Protein AF-I3VJA5-F1 (afdb_monomer_lite)

Organism: Avibacterium paragallinarum (NCBI:txid728)

Radius of gyration: 41.81 Å; chains: 1; bounding box: 95×37×114 Å

pLDDT: mean 90.93, std 9.18, range [51.78, 97.81]

Structure (mmCIF, N/CA/C/O backbone):
data_AF-I3VJA5-F1
#
_entry.id   AF-I3VJA5-F1
#
loop_
_atom_site.group_PDB
_atom_site.id
_atom_site.type_symbol
_atom_site.label_atom_id
_atom_site.label_alt_id
_atom_site.label_comp_id
_atom_site.label_asym_id
_atom_site.label_entity_id
_atom_site.label_seq_id
_atom_site.pdbx_PDB_ins_code
_atom_site.Cartn_x
_atom_site.Cartn_y
_atom_site.Cartn_z
_atom_site.occupancy
_atom_site.B_iso_or_equiv
_atom_site.auth_seq_id
_atom_site.auth_comp_id
_atom_site.auth_asym_id
_atom_site.auth_atom_id
_atom_site.pdbx_PDB_model_num
ATOM 1 N N . GLN A 1 1 ? -64.207 25.362 50.175 1.00 51.78 1 GLN A N 1
ATOM 2 C CA . GLN A 1 1 ? -65.245 24.646 50.951 1.00 51.78 1 GLN A CA 1
ATOM 3 C C . GLN A 1 1 ? -64.651 23.569 51.869 1.00 51.78 1 GLN A C 1
ATOM 5 O O . GLN A 1 1 ? -65.092 23.511 53.003 1.00 51.78 1 GLN A O 1
ATOM 10 N N . LEU A 1 2 ? -63.615 22.811 51.472 1.00 60.19 2 LEU A N 1
ATOM 11 C CA . LEU A 1 2 ? -62.909 21.857 52.362 1.00 60.19 2 LEU A CA 1
ATOM 12 C C . LEU A 1 2 ? -62.229 22.513 53.584 1.00 60.19 2 LEU A C 1
ATOM 14 O O . LEU A 1 2 ? -62.420 22.073 54.709 1.00 60.19 2 LEU A O 1
ATOM 18 N N . THR A 1 3 ? -61.555 23.648 53.387 1.00 59.31 3 THR A N 1
ATOM 19 C CA . THR A 1 3 ? -60.855 24.402 54.447 1.00 59.31 3 THR A CA 1
ATOM 20 C C . THR A 1 3 ? -61.748 24.874 55.598 1.00 59.31 3 THR A C 1
ATOM 22 O O . THR A 1 3 ? -61.278 24.998 56.725 1.00 59.31 3 THR A O 1
ATOM 25 N N . LEU A 1 4 ? -63.030 25.137 55.323 1.00 55.75 4 LEU A N 1
ATOM 26 C CA . LEU A 1 4 ? -64.000 25.617 56.315 1.00 55.75 4 LEU A CA 1
ATOM 27 C C . LEU A 1 4 ? -64.520 24.470 57.201 1.00 55.75 4 LEU A C 1
ATOM 29 O O . LEU A 1 4 ? -64.828 24.690 58.368 1.00 55.75 4 LEU A O 1
ATOM 33 N N . LEU A 1 5 ? -64.570 23.247 56.657 1.00 57.94 5 LEU A N 1
ATOM 34 C CA . LEU A 1 5 ? -64.924 22.022 57.382 1.00 57.94 5 LEU A CA 1
ATOM 35 C C . LEU A 1 5 ? -63.757 21.552 58.270 1.00 57.94 5 LEU A C 1
ATOM 37 O O . LEU A 1 5 ? -63.955 21.193 59.428 1.00 57.94 5 LEU A O 1
ATOM 41 N N . ASP A 1 6 ? -62.531 21.637 57.749 1.00 57.97 6 ASP A N 1
ATOM 42 C CA . ASP A 1 6 ? -61.312 21.239 58.459 1.00 57.97 6 ASP A CA 1
ATOM 43 C C . ASP A 1 6 ? -61.008 22.123 59.681 1.00 57.97 6 ASP A C 1
ATOM 45 O O . ASP A 1 6 ? -60.573 21.624 60.723 1.00 57.97 6 ASP A O 1
ATOM 49 N N . GLN A 1 7 ? -61.294 23.428 59.585 1.00 57.34 7 GLN A N 1
ATOM 50 C CA . GLN A 1 7 ? -61.201 24.355 60.718 1.00 57.34 7 GLN A CA 1
ATOM 51 C C . GLN A 1 7 ? -62.278 24.103 61.781 1.00 57.34 7 GLN A C 1
ATOM 53 O O . GLN A 1 7 ? -61.990 24.252 62.967 1.00 57.34 7 GLN A O 1
ATOM 58 N N . TYR A 1 8 ? -63.488 23.692 61.387 1.00 58.28 8 TYR A N 1
ATOM 59 C CA . TYR A 1 8 ? -64.585 23.416 62.323 1.00 58.28 8 TYR A CA 1
ATOM 60 C C . TYR A 1 8 ? -64.349 22.138 63.148 1.00 58.28 8 TYR A C 1
ATOM 62 O O . TYR A 1 8 ? -64.754 22.065 64.304 1.00 58.28 8 TYR A O 1
ATOM 70 N N . CYS A 1 9 ? -63.644 21.149 62.588 1.00 61.94 9 CYS A N 1
ATOM 71 C CA . CYS A 1 9 ? -63.306 19.898 63.276 1.00 61.94 9 CYS A CA 1
ATOM 72 C C . CYS A 1 9 ? -61.963 19.921 64.036 1.00 61.94 9 CYS A C 1
ATOM 74 O O . CYS A 1 9 ? -61.564 18.886 64.557 1.00 61.94 9 CYS A O 1
ATOM 76 N N . ALA A 1 10 ? -61.255 21.059 64.098 1.00 61.28 10 ALA A N 1
ATOM 77 C CA . ALA A 1 10 ? -59.947 21.197 64.760 1.00 61.28 10 ALA A CA 1
ATOM 78 C C . ALA A 1 10 ? -58.877 20.165 64.313 1.00 61.28 10 ALA A C 1
ATOM 80 O O . ALA A 1 10 ? -57.946 19.854 65.052 1.00 61.28 10 ALA A O 1
ATOM 81 N N . ASN A 1 11 ? -58.954 19.670 63.073 1.00 65.94 11 ASN A N 1
ATOM 82 C CA . ASN A 1 11 ? -58.113 18.578 62.554 1.00 65.94 11 ASN A CA 1
ATOM 83 C C . ASN A 1 11 ? -56.765 19.048 61.962 1.00 65.94 11 ASN A C 1
ATOM 85 O O . ASN A 1 11 ? -56.165 18.362 61.130 1.00 65.94 11 ASN A O 1
ATOM 89 N N . ASN A 1 12 ? -56.265 20.215 62.378 1.00 70.81 12 ASN A N 1
ATOM 90 C CA . ASN A 1 12 ? -55.053 20.828 61.818 1.00 70.81 12 ASN A CA 1
ATOM 91 C C . ASN A 1 12 ? -53.809 19.928 61.946 1.00 70.81 12 ASN A C 1
ATOM 93 O O . ASN A 1 12 ? -52.988 19.886 61.031 1.00 70.81 12 ASN A O 1
ATOM 97 N N . GLU A 1 13 ? -53.681 19.165 63.037 1.00 76.12 13 GLU A N 1
ATOM 98 C CA . GLU A 1 13 ? -52.576 18.210 63.220 1.00 76.12 13 GLU A CA 1
ATOM 99 C C . GLU A 1 13 ? -52.654 17.017 62.255 1.00 76.12 13 GLU A C 1
ATOM 101 O O . GLU A 1 13 ? -51.639 16.593 61.700 1.00 76.12 13 GLU A O 1
ATOM 106 N N . LEU A 1 14 ? -53.859 16.494 62.010 1.00 79.19 14 LEU A N 1
ATOM 107 C CA . LEU A 1 14 ? -54.099 15.407 61.057 1.00 79.19 14 LEU A CA 1
ATOM 108 C C . LEU A 1 14 ? -53.774 15.851 59.626 1.00 79.19 14 LEU A C 1
ATOM 110 O O . LEU A 1 14 ? -53.060 15.145 58.914 1.00 79.19 14 LEU A O 1
ATOM 114 N N . LEU A 1 15 ? -54.210 17.049 59.229 1.00 80.62 15 LEU A N 1
ATOM 115 C CA . LEU A 1 15 ? -53.865 17.639 57.932 1.00 80.62 15 LEU A CA 1
ATOM 116 C C . LEU A 1 15 ? -52.358 17.872 57.775 1.00 80.62 15 LEU A C 1
ATOM 118 O O . LEU A 1 15 ? -51.795 17.546 56.728 1.00 80.62 15 LEU A O 1
ATOM 122 N N . ALA A 1 16 ? -51.689 18.388 58.811 1.00 82.12 16 ALA A N 1
ATOM 123 C CA . ALA A 1 16 ? -50.240 18.579 58.800 1.00 82.12 16 ALA A CA 1
ATOM 124 C C . ALA A 1 16 ? -49.490 17.241 58.662 1.00 82.12 16 ALA A C 1
ATOM 126 O O . ALA A 1 16 ? -48.525 17.146 57.898 1.00 82.12 16 ALA A O 1
ATOM 127 N N . ASN A 1 17 ? -49.965 16.186 59.333 1.00 86.00 17 ASN A N 1
ATOM 128 C CA . ASN A 1 17 ? -49.419 14.836 59.203 1.00 86.00 17 ASN A CA 1
ATOM 129 C C . ASN A 1 17 ? -49.620 14.265 57.796 1.00 86.00 17 ASN A C 1
ATOM 131 O O . ASN A 1 17 ? -48.658 13.779 57.203 1.00 86.00 17 ASN A O 1
ATOM 135 N N . VAL A 1 18 ? -50.822 14.373 57.222 1.00 88.19 18 VAL A N 1
ATOM 136 C CA . VAL A 1 18 ? -51.091 13.929 55.843 1.00 88.19 18 VAL A CA 1
ATOM 137 C C . VAL A 1 18 ? -50.212 14.689 54.851 1.00 88.19 18 VAL A C 1
ATOM 139 O O . VAL A 1 18 ? -49.601 14.077 53.977 1.00 88.19 18 VAL A O 1
ATOM 142 N N . GLN A 1 19 ? -50.064 16.007 55.009 1.00 87.81 19 GLN A N 1
ATOM 143 C CA . GLN A 1 19 ? -49.204 16.812 54.142 1.00 87.81 19 GLN A CA 1
ATOM 144 C C . GLN A 1 19 ? -47.725 16.410 54.262 1.00 87.81 19 GLN A C 1
ATOM 146 O O . GLN A 1 19 ? -47.026 16.335 53.248 1.00 87.81 19 GLN A O 1
ATOM 151 N N . LYS A 1 20 ? -47.242 16.123 55.477 1.00 91.38 20 LYS A N 1
ATOM 152 C CA . LYS A 1 20 ? -45.878 15.633 55.722 1.00 91.38 20 LYS A CA 1
ATOM 153 C C . LYS A 1 20 ? -45.651 14.270 55.066 1.00 91.38 20 LYS A C 1
ATOM 155 O O . LYS A 1 20 ? -44.672 14.118 54.337 1.00 91.38 20 LYS A O 1
ATOM 160 N N . GLN A 1 21 ? -46.566 13.323 55.270 1.00 91.06 21 GLN A N 1
ATOM 161 C CA . GLN A 1 21 ? -46.494 11.982 54.684 1.00 91.06 21 GLN A CA 1
ATOM 162 C C . GLN A 1 21 ? -46.570 12.031 53.155 1.00 91.06 21 GLN A C 1
ATOM 164 O O . GLN A 1 21 ? -45.778 11.384 52.477 1.00 91.06 21 GLN A O 1
ATOM 169 N N . TYR A 1 22 ? -47.441 12.872 52.592 1.00 92.31 22 TYR A N 1
ATOM 170 C CA . TYR A 1 22 ? -47.534 13.070 51.147 1.00 92.31 22 TYR A CA 1
ATOM 171 C C . TYR A 1 22 ? -46.246 13.654 50.554 1.00 92.31 22 TYR A C 1
ATOM 173 O O . TYR A 1 22 ? -45.773 13.182 49.521 1.00 92.31 22 TYR A O 1
ATOM 181 N N . ARG A 1 23 ? -45.634 14.653 51.209 1.00 93.31 23 ARG A N 1
ATOM 182 C CA . ARG A 1 23 ? -44.333 15.196 50.781 1.00 93.31 23 ARG A CA 1
ATOM 183 C C . ARG A 1 23 ? -43.239 14.131 50.841 1.00 93.31 23 ARG A C 1
ATOM 185 O O . ARG A 1 23 ? -42.484 14.009 49.885 1.00 93.31 23 ARG A O 1
ATOM 192 N N . GLN A 1 24 ? -43.179 13.347 51.920 1.00 93.56 24 GLN A N 1
ATOM 193 C CA . GLN A 1 24 ? -42.222 12.243 52.052 1.00 93.56 24 GLN A CA 1
ATOM 194 C C . GLN A 1 24 ? -42.413 11.195 50.954 1.00 93.56 24 GLN A C 1
ATOM 196 O O . GLN A 1 24 ? -41.446 10.837 50.284 1.00 93.56 24 GLN A O 1
ATOM 201 N N . TRP A 1 25 ? -43.652 10.763 50.715 1.00 95.19 25 TRP A N 1
ATOM 202 C CA . TRP A 1 25 ? -43.990 9.832 49.644 1.00 95.19 25 TRP A CA 1
ATOM 203 C C . TRP A 1 25 ? -43.584 10.372 48.272 1.00 95.19 25 TRP A C 1
ATOM 205 O O . TRP A 1 25 ? -42.931 9.666 47.511 1.00 95.19 25 TRP A O 1
ATOM 215 N N . LYS A 1 26 ? -43.898 11.637 47.970 1.00 94.25 26 LYS A N 1
ATOM 216 C CA . LYS A 1 26 ? -43.553 12.259 46.686 1.00 94.25 26 LYS A CA 1
ATOM 217 C C . LYS A 1 26 ? -42.036 12.346 46.483 1.00 94.25 26 LYS A C 1
ATOM 219 O O . LYS A 1 26 ? -41.558 12.061 45.387 1.00 94.25 26 LYS A O 1
ATOM 224 N N . THR A 1 27 ? -41.278 12.681 47.529 1.00 95.25 27 THR A N 1
ATOM 225 C CA . THR A 1 27 ? -39.807 12.679 47.492 1.00 95.25 27 THR A CA 1
ATOM 226 C C . THR A 1 27 ? -39.258 11.272 47.251 1.00 95.25 27 THR A C 1
ATOM 228 O O . THR A 1 27 ? -38.424 11.089 46.368 1.00 95.25 27 THR A O 1
ATOM 231 N N . LEU A 1 28 ? -39.751 10.266 47.980 1.00 94.88 28 LEU A N 1
ATOM 232 C CA . LEU A 1 28 ? -39.363 8.863 47.792 1.00 94.88 28 LEU A CA 1
ATOM 233 C C . LEU A 1 28 ? -39.709 8.367 46.382 1.00 94.88 28 LEU A C 1
ATOM 235 O O . LEU A 1 28 ? -38.899 7.705 45.741 1.00 94.88 28 LEU A O 1
ATOM 239 N N . GLN A 1 29 ? -40.878 8.734 45.858 1.00 96.06 29 GLN A N 1
ATOM 240 C CA . GLN A 1 29 ? -41.299 8.381 44.504 1.00 96.06 29 GLN A CA 1
ATOM 241 C C . GLN A 1 29 ? -40.368 8.989 43.445 1.00 96.06 29 GLN A C 1
ATOM 243 O O . GLN A 1 29 ? -39.978 8.299 42.503 1.00 96.06 29 GLN A O 1
ATOM 248 N N . GLN A 1 30 ? -39.969 10.255 43.604 1.00 95.88 30 GLN A N 1
ATOM 249 C CA . GLN A 1 30 ? -38.976 10.885 42.730 1.00 95.88 30 GLN A CA 1
ATOM 250 C C . GLN A 1 30 ? -37.619 10.180 42.820 1.00 95.88 30 GLN A C 1
ATOM 252 O O . GLN A 1 30 ? -37.033 9.875 41.786 1.00 95.88 30 GLN A O 1
ATOM 257 N N . GLN A 1 31 ? -37.151 9.858 44.029 1.00 95.62 31 GLN A N 1
ATOM 258 C CA . GLN A 1 31 ? -35.900 9.120 44.231 1.00 95.62 31 GLN A CA 1
ATOM 259 C C . GLN A 1 31 ? -35.925 7.751 43.542 1.00 95.62 31 GLN A C 1
ATOM 261 O O . GLN A 1 31 ? -34.964 7.400 42.862 1.00 95.62 31 GLN A O 1
ATOM 266 N N . VAL A 1 32 ? -37.031 7.007 43.654 1.00 96.25 32 VAL A N 1
ATOM 267 C CA . VAL A 1 32 ? -37.213 5.715 42.976 1.00 96.25 32 VAL A CA 1
ATOM 268 C C . VAL A 1 32 ? -37.170 5.87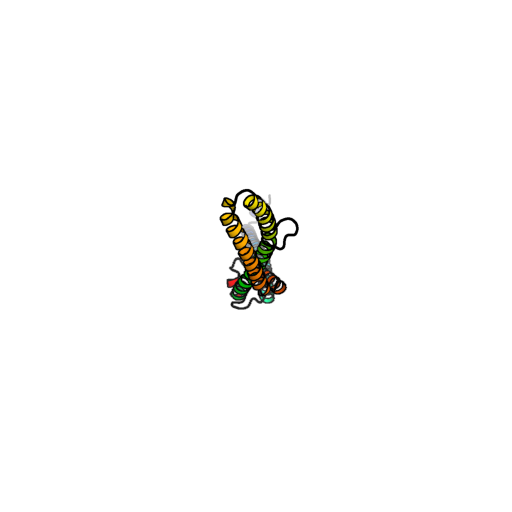4 41.458 1.00 96.25 32 VAL A C 1
ATOM 270 O O . VAL A 1 32 ? -36.510 5.083 40.787 1.00 96.25 32 VAL A O 1
ATOM 273 N N . ASN A 1 33 ? -37.835 6.888 40.901 1.00 95.50 33 ASN A N 1
ATOM 274 C CA . ASN A 1 33 ? -37.826 7.125 39.457 1.00 95.50 33 ASN A CA 1
ATOM 275 C C . ASN A 1 33 ? -36.421 7.479 38.947 1.00 95.50 33 ASN A C 1
ATOM 277 O O . ASN A 1 33 ? -35.965 6.884 37.972 1.00 95.50 33 ASN A O 1
ATOM 281 N N . THR A 1 34 ? -35.705 8.367 39.642 1.00 95.88 34 THR A N 1
ATOM 282 C CA . THR A 1 34 ? -34.313 8.712 39.314 1.00 95.88 34 THR A CA 1
ATOM 283 C C . THR A 1 34 ? -33.393 7.498 39.429 1.00 95.88 34 THR A C 1
ATOM 285 O O . THR A 1 34 ? -32.530 7.289 38.580 1.00 95.88 34 THR A O 1
ATOM 288 N N . PHE A 1 35 ? -33.572 6.667 40.460 1.00 95.62 35 PHE A N 1
ATOM 289 C CA . PHE A 1 35 ? -32.783 5.449 40.633 1.00 95.62 35 PHE A CA 1
ATOM 290 C C . PHE A 1 35 ? -33.032 4.450 39.498 1.00 95.62 35 PHE A C 1
ATOM 292 O O . PHE A 1 35 ? -32.080 3.927 38.930 1.00 95.62 35 PHE A O 1
ATOM 299 N N . LYS A 1 36 ? -34.294 4.249 39.097 1.00 95.88 36 LYS A N 1
ATOM 300 C CA . LYS A 1 36 ? -34.647 3.400 37.949 1.00 95.88 36 LYS A CA 1
ATOM 301 C C . LYS A 1 36 ? -34.018 3.891 36.644 1.00 95.88 36 LYS A C 1
ATOM 303 O O . LYS A 1 36 ? -33.490 3.073 35.898 1.00 95.88 36 LYS A O 1
ATOM 308 N N . GLN A 1 37 ? -34.037 5.202 36.388 1.00 96.00 37 GLN A N 1
ATOM 309 C CA . GLN A 1 37 ? -33.372 5.787 35.217 1.00 96.00 37 GLN A CA 1
ATOM 310 C C . GLN A 1 37 ? -31.863 5.524 35.240 1.00 96.00 37 GLN A C 1
ATOM 312 O O . GLN A 1 37 ? -31.321 5.016 34.264 1.00 96.00 37 GLN A O 1
ATOM 317 N N . ARG A 1 38 ? -31.200 5.751 36.381 1.00 95.94 38 ARG A N 1
ATOM 318 C CA . ARG A 1 38 ? -29.766 5.462 36.541 1.00 95.94 38 ARG A CA 1
ATOM 319 C C . ARG A 1 38 ? -29.428 3.984 36.358 1.00 95.94 38 ARG A C 1
ATOM 321 O O . ARG A 1 38 ? -28.399 3.673 35.771 1.00 95.94 38 ARG A O 1
ATOM 328 N N . CYS A 1 39 ? -30.270 3.070 36.844 1.00 95.94 39 CYS A N 1
ATOM 329 C CA . CYS A 1 39 ? -30.086 1.638 36.607 1.00 95.94 39 CYS A CA 1
ATOM 330 C C . CYS A 1 39 ? -30.145 1.306 35.114 1.00 95.94 39 CYS A C 1
ATOM 332 O O . CYS A 1 39 ? -29.281 0.582 34.634 1.00 95.94 39 CYS A O 1
ATOM 334 N N . ALA A 1 40 ? -31.115 1.860 34.381 1.00 95.75 40 ALA A N 1
ATOM 335 C CA . ALA A 1 40 ? -31.223 1.651 32.940 1.00 95.75 40 ALA A CA 1
ATOM 336 C C . ALA A 1 40 ? -30.016 2.230 32.177 1.00 95.75 40 ALA A C 1
ATOM 338 O O . ALA A 1 40 ? -29.465 1.562 31.309 1.00 95.75 40 ALA A O 1
ATOM 339 N N . GLU A 1 41 ? -29.561 3.435 32.537 1.00 96.19 41 GLU A N 1
ATOM 340 C CA . GLU A 1 41 ? -28.360 4.050 31.952 1.00 96.19 41 GLU A CA 1
ATOM 341 C C . GLU A 1 41 ? -27.093 3.232 32.228 1.00 96.19 41 GLU A C 1
ATOM 343 O O . GLU A 1 41 ? -26.269 3.047 31.335 1.00 96.19 41 GLU A O 1
ATOM 348 N N . ASN A 1 42 ? -26.925 2.734 33.455 1.00 96.00 42 ASN A N 1
ATOM 349 C CA . ASN A 1 42 ? -25.776 1.908 33.818 1.00 96.00 42 ASN A CA 1
ATOM 350 C C . ASN A 1 42 ? -25.797 0.553 33.109 1.00 96.00 42 ASN A C 1
ATOM 352 O O . ASN A 1 42 ? -24.743 0.092 32.681 1.00 96.00 42 ASN A O 1
ATOM 356 N N . GLU A 1 43 ? -26.968 -0.067 32.957 1.00 95.94 43 GLU A N 1
ATOM 357 C CA . GLU A 1 43 ? -27.095 -1.327 32.222 1.00 95.94 43 GLU A CA 1
ATOM 358 C C . GLU A 1 43 ? -26.753 -1.133 30.738 1.00 95.94 43 GLU A C 1
ATOM 360 O O . GLU A 1 43 ? -25.965 -1.897 30.188 1.00 95.94 43 GLU A O 1
ATOM 365 N N . ALA A 1 44 ? -27.242 -0.057 30.114 1.00 95.06 44 ALA A N 1
ATOM 366 C CA . ALA A 1 44 ? -26.895 0.278 28.733 1.00 95.06 44 ALA A CA 1
ATOM 367 C C . ALA A 1 44 ? -25.387 0.538 28.560 1.00 95.06 44 ALA A C 1
ATOM 369 O O . ALA A 1 44 ? -24.775 0.051 27.611 1.00 95.06 44 ALA A O 1
ATOM 370 N N . LYS A 1 45 ? -24.760 1.258 29.503 1.00 95.00 45 LYS A N 1
ATOM 371 C CA . LYS A 1 45 ? -23.302 1.473 29.509 1.00 95.00 45 LYS A CA 1
ATOM 372 C C . LYS A 1 45 ? -22.530 0.168 29.658 1.00 95.00 45 LYS A C 1
ATOM 374 O O . LYS A 1 45 ? -21.541 -0.028 28.963 1.00 95.00 45 LYS A O 1
ATOM 379 N N . LYS A 1 46 ? -22.975 -0.719 30.550 1.00 95.12 46 LYS A N 1
ATOM 380 C CA . LYS A 1 46 ? -22.352 -2.028 30.753 1.00 95.12 46 LYS A CA 1
ATOM 381 C C . LYS A 1 46 ? -22.402 -2.862 29.474 1.00 95.12 46 LYS A C 1
ATOM 383 O O . LYS A 1 46 ? -21.378 -3.408 29.092 1.00 95.12 46 LYS A O 1
ATOM 388 N N . GLN A 1 47 ? -23.554 -2.917 28.806 1.00 95.62 47 GLN A N 1
ATOM 389 C CA . GLN A 1 47 ? -23.712 -3.647 27.544 1.00 95.62 47 GLN A CA 1
ATOM 390 C C . GLN A 1 47 ? -22.812 -3.084 26.440 1.00 95.62 47 GLN A C 1
ATOM 392 O O . GLN A 1 47 ? -22.165 -3.849 25.732 1.00 95.62 47 GLN A O 1
ATOM 397 N N . LEU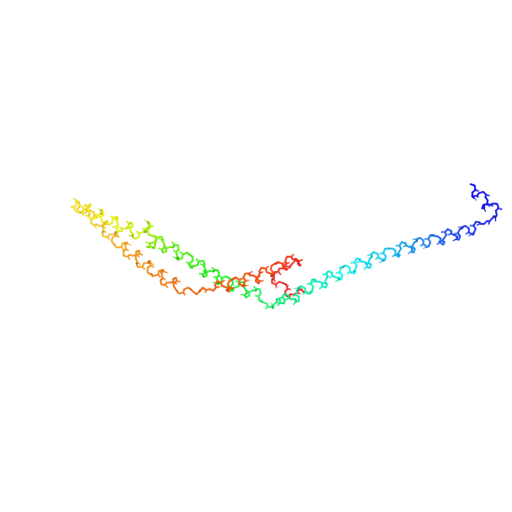 A 1 48 ? -22.721 -1.754 26.328 1.00 93.62 48 LEU A N 1
ATOM 398 C CA . LEU A 1 48 ? -21.828 -1.108 25.367 1.00 93.62 48 LEU A CA 1
ATOM 399 C C . LEU A 1 48 ? -20.357 -1.460 25.625 1.00 93.62 48 LEU A C 1
ATOM 401 O O . LEU A 1 48 ? -19.649 -1.816 24.690 1.00 93.62 48 LEU A O 1
ATOM 405 N N . LEU A 1 49 ? -19.913 -1.382 26.883 1.00 92.50 49 LEU A N 1
ATOM 406 C CA . LEU A 1 49 ? -18.540 -1.721 27.264 1.00 92.50 49 LEU A CA 1
ATOM 407 C C . LEU A 1 49 ? -18.236 -3.203 27.032 1.00 92.50 49 LEU A C 1
ATOM 409 O O . LEU A 1 49 ? -17.156 -3.527 26.562 1.00 92.50 49 LEU A O 1
ATOM 413 N N . GLN A 1 50 ? -19.183 -4.096 27.325 1.00 93.62 50 GLN A N 1
ATOM 414 C CA . GLN A 1 50 ? -19.026 -5.526 27.049 1.00 93.62 50 GLN A CA 1
ATOM 415 C C . GLN A 1 50 ? -18.844 -5.787 25.556 1.00 93.62 50 GLN A C 1
ATOM 417 O O . GLN A 1 50 ? -17.894 -6.460 25.182 1.00 93.62 50 GLN A O 1
ATOM 422 N N . TYR A 1 51 ? -19.688 -5.190 24.712 1.00 93.31 51 TYR A N 1
ATOM 423 C CA . TYR A 1 51 ? -19.546 -5.297 23.261 1.00 93.31 51 TYR A CA 1
ATOM 424 C C . TYR A 1 51 ? -18.190 -4.765 22.773 1.00 93.31 51 TYR A C 1
ATOM 426 O O . TYR A 1 51 ? -17.543 -5.385 21.940 1.00 93.31 51 TYR A O 1
ATOM 434 N N . GLN A 1 52 ? -17.745 -3.626 23.308 1.00 89.62 52 GLN A N 1
ATOM 435 C CA . GLN A 1 52 ? -16.455 -3.021 22.971 1.00 89.62 52 GLN A CA 1
ATOM 436 C C . GLN A 1 52 ? -15.264 -3.907 23.356 1.00 89.62 52 GLN A C 1
ATOM 438 O O . GLN A 1 52 ? -14.340 -4.052 22.563 1.00 89.62 52 GLN A O 1
ATOM 443 N N . VAL A 1 53 ? -15.292 -4.511 24.547 1.00 90.69 53 VAL A N 1
ATOM 444 C CA . VAL A 1 53 ? -14.262 -5.462 24.990 1.00 90.69 53 VAL A CA 1
ATOM 445 C C . VAL A 1 53 ? -14.281 -6.714 24.117 1.00 90.69 53 VAL A C 1
ATOM 447 O O . VAL A 1 53 ? -13.238 -7.116 23.624 1.00 90.69 53 VAL A O 1
ATOM 450 N N . GLU A 1 54 ? -15.458 -7.280 23.841 1.00 93.62 54 GLU A N 1
ATOM 451 C CA . GLU A 1 54 ? -15.587 -8.448 22.961 1.00 93.62 54 GLU A CA 1
ATOM 452 C C . GLU A 1 54 ? -15.068 -8.170 21.540 1.00 93.62 54 GLU A C 1
ATOM 454 O O . GLU A 1 54 ? -14.462 -9.047 20.929 1.00 93.62 54 GLU A O 1
ATOM 459 N N . GLU A 1 55 ? -15.286 -6.963 21.008 1.00 92.81 55 GLU A N 1
ATOM 460 C CA . GLU A 1 55 ? -14.779 -6.554 19.693 1.00 92.81 55 GLU A CA 1
ATOM 461 C C . GLU A 1 55 ? -13.240 -6.491 19.674 1.00 92.81 55 GLU A C 1
ATOM 463 O O . GLU A 1 55 ? -12.613 -6.988 18.735 1.00 92.81 55 GLU A O 1
ATOM 468 N N . LEU A 1 56 ? -12.627 -5.928 20.721 1.00 91.25 56 LEU A N 1
ATOM 469 C CA . LEU A 1 56 ? -11.169 -5.859 20.871 1.00 91.25 56 LEU A CA 1
ATOM 470 C C . LEU A 1 56 ? -10.552 -7.248 21.093 1.00 91.25 56 LEU A C 1
ATOM 472 O O . LEU A 1 56 ? -9.579 -7.597 20.421 1.00 91.25 56 LEU A O 1
ATOM 476 N N . ASP A 1 57 ? -11.161 -8.067 21.953 1.00 90.56 57 ASP A N 1
ATOM 477 C CA . ASP A 1 57 ? -10.736 -9.442 22.237 1.00 90.56 57 ASP A CA 1
ATOM 478 C C . ASP A 1 57 ? -10.781 -10.321 20.979 1.00 90.56 57 ASP A C 1
ATOM 480 O O . ASP A 1 57 ? -9.913 -11.168 20.777 1.00 90.56 57 ASP A O 1
ATOM 484 N N . GLN A 1 58 ? -11.780 -10.127 20.111 1.00 92.38 58 GLN A N 1
ATOM 485 C CA . GLN A 1 58 ? -11.876 -10.837 18.831 1.00 92.38 58 GLN A CA 1
ATOM 486 C C . GLN A 1 58 ? -10.826 -10.372 17.822 1.00 92.38 58 GLN A C 1
ATOM 488 O O . GLN A 1 58 ? -10.315 -11.188 17.054 1.00 92.38 58 GLN A O 1
ATOM 493 N N . PHE A 1 59 ? -10.517 -9.073 17.792 1.00 93.50 59 PHE A N 1
ATOM 494 C CA . PHE A 1 59 ? -9.490 -8.541 16.899 1.00 93.50 59 PHE A CA 1
ATOM 495 C C . PHE A 1 59 ? -8.084 -9.006 17.301 1.00 93.50 59 PHE A C 1
ATOM 497 O O . PHE A 1 59 ? -7.256 -9.265 16.417 1.00 93.50 59 PHE A O 1
ATOM 504 N N . ALA A 1 60 ? -7.857 -9.158 18.612 1.00 91.88 60 ALA A N 1
ATOM 505 C CA . ALA A 1 60 ? -6.678 -9.769 19.222 1.00 91.88 60 ALA A CA 1
ATOM 506 C C . ALA A 1 60 ? -5.353 -9.252 18.638 1.00 91.88 60 ALA A C 1
ATOM 508 O O . ALA A 1 60 ? -4.479 -10.043 18.270 1.00 91.88 60 ALA A O 1
ATOM 509 N N . LEU A 1 61 ? -5.226 -7.928 18.507 1.00 92.56 61 LEU A N 1
ATOM 510 C CA . LEU A 1 61 ? -3.994 -7.299 18.037 1.00 92.56 61 LEU A CA 1
ATOM 511 C C . LEU A 1 61 ? -2.858 -7.625 19.012 1.00 92.56 61 LEU A C 1
ATOM 513 O O . LEU A 1 61 ? -2.991 -7.400 20.215 1.00 92.56 61 LEU A O 1
ATOM 517 N N . GLN A 1 62 ? -1.764 -8.177 18.500 1.00 92.69 62 GLN A N 1
ATOM 518 C CA . GLN A 1 62 ? -0.601 -8.509 19.313 1.00 92.69 62 GLN A CA 1
ATOM 519 C C . GLN A 1 62 ? 0.267 -7.274 19.557 1.00 92.69 62 GLN A C 1
ATOM 521 O O . GLN A 1 62 ? 0.242 -6.297 18.806 1.00 92.69 62 GLN A O 1
ATOM 526 N N . GLU A 1 63 ? 1.077 -7.336 20.612 1.00 89.69 63 GLU A N 1
ATOM 527 C CA . GLU A 1 63 ? 2.069 -6.306 20.902 1.00 89.69 63 GLU A CA 1
ATOM 528 C C . GLU A 1 63 ? 3.041 -6.158 19.722 1.00 89.69 63 GLU A C 1
ATOM 530 O O . GLU A 1 63 ? 3.539 -7.151 19.196 1.00 89.69 63 GLU A O 1
ATOM 535 N N . ASN A 1 64 ? 3.287 -4.916 19.300 1.00 90.50 64 ASN A N 1
ATOM 536 C CA . ASN A 1 64 ? 4.094 -4.543 18.129 1.00 90.50 64 ASN A CA 1
ATOM 537 C C . ASN A 1 64 ? 3.566 -5.003 16.755 1.00 90.50 64 ASN A C 1
ATOM 539 O O . ASN A 1 64 ? 4.116 -4.569 15.748 1.00 90.50 64 ASN A O 1
ATOM 543 N N . GLU A 1 65 ? 2.460 -5.757 16.673 1.00 93.06 65 GLU A N 1
ATOM 544 C CA . GLU A 1 65 ? 1.921 -6.251 15.391 1.00 93.06 65 GLU A CA 1
ATOM 545 C C . GLU A 1 65 ? 1.641 -5.109 14.411 1.00 93.06 65 GLU A C 1
ATOM 547 O O . GLU A 1 65 ? 1.949 -5.215 13.231 1.00 93.06 65 GLU 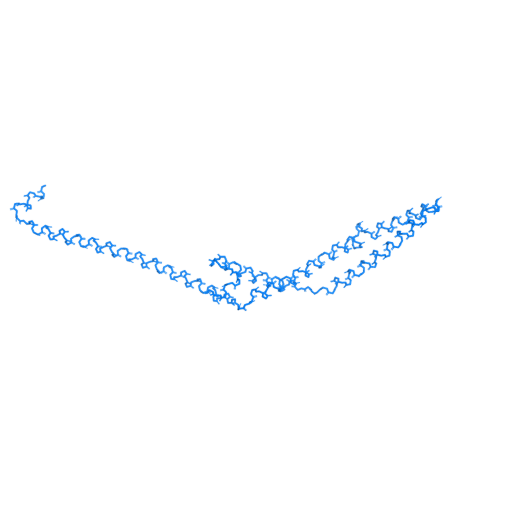A O 1
ATOM 552 N N . TYR A 1 66 ? 1.080 -3.994 14.887 1.00 93.12 66 TYR A N 1
ATOM 553 C CA . TYR A 1 66 ? 0.781 -2.858 14.014 1.00 93.12 66 TYR A CA 1
ATOM 554 C C . TYR A 1 66 ? 2.046 -2.223 13.416 1.00 93.12 66 TYR A C 1
ATOM 556 O O . TYR A 1 66 ? 2.041 -1.863 12.242 1.00 93.12 66 TYR A O 1
ATOM 564 N N . ALA A 1 67 ? 3.122 -2.114 14.200 1.00 92.00 67 ALA A N 1
ATOM 565 C CA . ALA A 1 67 ? 4.391 -1.570 13.723 1.00 92.00 67 ALA A CA 1
ATOM 566 C C . ALA A 1 67 ? 5.048 -2.512 12.701 1.00 92.00 67 ALA A C 1
ATOM 568 O O . ALA A 1 67 ? 5.500 -2.062 11.650 1.00 92.00 67 ALA A O 1
ATOM 569 N N . ASP A 1 68 ? 5.018 -3.821 12.967 1.00 93.56 68 ASP A N 1
ATOM 570 C CA . ASP A 1 68 ? 5.530 -4.836 12.043 1.00 93.56 68 ASP A CA 1
ATOM 571 C C . ASP A 1 68 ? 4.745 -4.837 10.717 1.00 93.56 68 ASP A C 1
ATOM 573 O O . ASP A 1 68 ? 5.330 -4.927 9.636 1.00 93.56 68 ASP A O 1
ATOM 577 N N . LEU A 1 69 ? 3.415 -4.691 10.787 1.00 94.69 69 LEU A N 1
ATOM 578 C CA . LEU A 1 69 ? 2.549 -4.572 9.612 1.00 94.69 69 LEU A CA 1
ATOM 579 C C . LEU A 1 69 ? 2.842 -3.302 8.809 1.00 94.69 69 LEU A C 1
ATOM 581 O O . LEU A 1 69 ? 2.809 -3.349 7.583 1.00 94.69 69 LEU A O 1
ATOM 585 N N . GLU A 1 70 ? 3.134 -2.182 9.468 1.00 93.19 70 GLU A N 1
ATOM 586 C CA . GLU A 1 70 ? 3.482 -0.929 8.794 1.00 93.19 70 GLU A CA 1
ATOM 587 C C . GLU A 1 70 ? 4.827 -1.039 8.057 1.00 93.19 70 GLU A C 1
ATOM 589 O O . GLU A 1 70 ? 4.929 -0.644 6.892 1.00 93.19 70 GLU A O 1
ATOM 594 N N . GLU A 1 71 ? 5.842 -1.646 8.681 1.00 92.75 71 GLU A N 1
ATOM 595 C CA . GLU A 1 71 ? 7.127 -1.921 8.026 1.00 92.75 71 GLU A CA 1
ATOM 596 C C . GLU A 1 71 ? 6.955 -2.875 6.832 1.00 92.75 71 GLU A C 1
ATOM 598 O O . GLU A 1 71 ? 7.483 -2.630 5.740 1.00 92.75 71 GLU A O 1
ATOM 603 N N . GLU A 1 72 ? 6.174 -3.945 7.012 1.00 92.94 72 GLU A N 1
ATOM 604 C CA . GLU A 1 72 ? 5.872 -4.900 5.949 1.00 92.94 72 GLU A CA 1
ATOM 605 C C . GLU A 1 72 ? 5.113 -4.234 4.791 1.00 92.94 72 GLU A C 1
ATOM 607 O O . GLU A 1 72 ? 5.490 -4.422 3.631 1.00 92.94 72 GLU A O 1
ATOM 612 N N . TYR A 1 73 ? 4.101 -3.415 5.092 1.00 94.06 73 TYR A N 1
ATOM 613 C CA . TYR A 1 73 ? 3.347 -2.642 4.107 1.00 94.06 73 TYR A CA 1
ATOM 614 C C . TYR A 1 73 ? 4.271 -1.747 3.288 1.00 94.06 73 TYR A C 1
ATOM 616 O O . TYR A 1 73 ? 4.237 -1.804 2.063 1.00 94.06 73 TYR A O 1
ATOM 624 N N . HIS A 1 74 ? 5.141 -0.966 3.935 1.00 92.38 74 HIS A N 1
ATOM 625 C CA . HIS A 1 74 ? 6.068 -0.088 3.223 1.00 92.38 74 HIS A CA 1
ATOM 626 C C . HIS A 1 74 ? 6.980 -0.860 2.273 1.00 92.38 74 HIS A C 1
ATOM 628 O O . HIS A 1 74 ? 7.161 -0.459 1.124 1.00 92.38 74 HIS A O 1
ATOM 634 N N . ARG A 1 75 ? 7.530 -1.994 2.717 1.00 90.44 75 ARG A N 1
ATOM 635 C CA . ARG A 1 75 ? 8.368 -2.844 1.865 1.00 90.44 75 ARG A CA 1
ATOM 636 C C . ARG A 1 75 ? 7.599 -3.373 0.648 1.00 90.44 75 ARG A C 1
ATOM 638 O O . ARG A 1 75 ? 8.119 -3.340 -0.469 1.00 90.44 75 ARG A O 1
ATOM 645 N N . LEU A 1 76 ? 6.378 -3.864 0.860 1.00 91.44 76 LEU A N 1
ATOM 646 C CA . LEU A 1 76 ? 5.537 -4.433 -0.195 1.00 91.44 76 LEU A CA 1
ATOM 647 C C . LEU A 1 76 ? 5.032 -3.365 -1.176 1.00 91.44 76 LEU A C 1
ATOM 649 O O . LEU A 1 76 ? 5.160 -3.554 -2.384 1.00 91.44 76 LEU A O 1
ATOM 653 N N . ALA A 1 77 ? 4.547 -2.230 -0.674 1.00 90.31 77 ALA A N 1
ATOM 654 C CA . ALA A 1 77 ? 4.073 -1.109 -1.483 1.00 90.31 77 ALA A CA 1
ATOM 655 C C . ALA A 1 77 ? 5.198 -0.520 -2.347 1.00 90.31 77 ALA A C 1
ATOM 657 O O . ALA A 1 77 ? 5.008 -0.296 -3.539 1.00 90.31 77 ALA A O 1
ATOM 658 N N . ASN A 1 78 ? 6.407 -0.368 -1.790 1.00 90.88 78 ASN A N 1
ATOM 659 C CA . ASN A 1 78 ? 7.570 0.071 -2.564 1.00 90.88 78 ASN A CA 1
ATOM 660 C C . ASN A 1 78 ? 7.898 -0.908 -3.705 1.00 90.88 78 ASN A C 1
ATOM 662 O O . ASN A 1 78 ? 8.301 -0.485 -4.783 1.00 90.88 78 ASN A O 1
ATOM 666 N N . SER A 1 79 ? 7.729 -2.214 -3.486 1.00 90.75 79 SER A N 1
ATOM 667 C CA . SER A 1 79 ? 7.990 -3.240 -4.510 1.00 90.75 79 SER A CA 1
ATOM 668 C C . SER A 1 79 ? 6.958 -3.187 -5.646 1.00 90.75 79 SER A C 1
ATOM 670 O O . SER A 1 79 ? 7.307 -3.331 -6.822 1.00 90.75 79 SER A O 1
ATOM 672 N N . GLU A 1 80 ? 5.691 -2.931 -5.314 1.00 89.50 80 GLU A N 1
ATOM 673 C CA . GLU A 1 80 ? 4.631 -2.700 -6.299 1.00 89.50 80 GLU A CA 1
ATOM 674 C C . GLU A 1 80 ? 4.881 -1.418 -7.106 1.00 89.50 80 GLU A C 1
ATOM 676 O O . GLU A 1 80 ? 4.819 -1.437 -8.338 1.00 89.50 80 GLU A O 1
ATOM 681 N N . GLU A 1 81 ? 5.237 -0.321 -6.433 1.00 91.12 81 GLU A N 1
ATOM 682 C CA . GLU A 1 81 ? 5.551 0.950 -7.086 1.00 91.12 81 GLU A CA 1
ATOM 683 C C . GLU A 1 81 ? 6.766 0.819 -8.013 1.00 91.12 81 GLU A C 1
ATOM 685 O O . GLU A 1 81 ? 6.701 1.241 -9.170 1.00 91.12 81 GLU A O 1
ATOM 690 N N . LEU A 1 82 ? 7.841 0.167 -7.553 1.00 91.62 82 LEU A N 1
ATOM 691 C CA . LEU A 1 82 ? 9.019 -0.118 -8.374 1.00 91.62 82 LEU A CA 1
ATOM 692 C C . LEU A 1 82 ? 8.646 -0.913 -9.625 1.00 91.62 82 LEU A C 1
ATOM 694 O O . LEU A 1 82 ? 9.056 -0.539 -10.719 1.00 91.62 82 LEU A O 1
ATOM 698 N N . THR A 1 83 ? 7.827 -1.959 -9.489 1.00 91.69 83 THR A N 1
ATOM 699 C CA . THR A 1 83 ? 7.355 -2.742 -10.642 1.00 91.69 83 THR A CA 1
ATOM 700 C C . THR A 1 83 ? 6.595 -1.860 -11.629 1.00 91.69 83 THR A C 1
ATOM 702 O O . THR A 1 83 ? 6.881 -1.871 -12.827 1.00 91.69 83 THR A O 1
ATOM 705 N N . SER A 1 84 ? 5.612 -1.108 -11.133 1.00 92.81 84 SER A N 1
ATOM 706 C CA . SER A 1 84 ? 4.742 -0.274 -11.961 1.00 92.81 84 SER A CA 1
ATOM 707 C C . SER A 1 84 ? 5.544 0.777 -12.733 1.00 92.81 84 SER A C 1
ATOM 709 O O . SER A 1 84 ? 5.382 0.936 -13.947 1.00 92.81 84 SER A O 1
ATOM 711 N N . LEU A 1 85 ? 6.480 1.446 -12.053 1.00 95.38 85 LEU A N 1
ATOM 712 C CA . LEU A 1 85 ? 7.365 2.429 -12.668 1.00 95.38 85 LEU A CA 1
ATOM 713 C C . LEU A 1 85 ? 8.327 1.785 -13.669 1.00 95.38 85 LEU A C 1
ATOM 715 O O . LEU A 1 85 ? 8.476 2.317 -14.768 1.00 95.38 85 LEU A O 1
ATOM 719 N N . SER A 1 86 ? 8.929 0.634 -13.349 1.00 95.19 86 SER A N 1
ATOM 720 C CA . SER A 1 86 ? 9.776 -0.108 -14.291 1.00 95.19 86 SER A CA 1
ATOM 721 C C . SER A 1 86 ? 9.020 -0.454 -15.572 1.00 95.19 86 SER A C 1
ATOM 723 O O . SER A 1 86 ? 9.513 -0.161 -16.660 1.00 95.19 86 SER A O 1
ATOM 725 N N . GLN A 1 87 ? 7.797 -0.976 -15.462 1.00 94.31 87 GLN A N 1
ATOM 726 C CA . GLN A 1 87 ? 6.960 -1.294 -16.619 1.00 94.31 87 GLN A CA 1
ATOM 727 C C . GLN A 1 87 ? 6.604 -0.042 -17.434 1.00 94.31 87 GLN A C 1
ATOM 729 O O . GLN A 1 87 ? 6.640 -0.057 -18.664 1.00 94.31 87 GLN A O 1
ATOM 734 N N . SER A 1 88 ? 6.287 1.072 -16.768 1.00 96.00 88 SER A N 1
ATOM 735 C CA . SER A 1 88 ? 6.009 2.344 -17.444 1.00 96.00 88 SER A CA 1
ATOM 736 C C . SER A 1 88 ? 7.225 2.872 -18.212 1.00 96.00 88 SER A C 1
ATOM 738 O O . SER A 1 88 ? 7.079 3.426 -19.307 1.00 96.00 88 SER A O 1
ATOM 740 N N . VAL A 1 89 ? 8.424 2.718 -17.648 1.00 96.62 89 VAL A N 1
ATOM 741 C CA . VAL A 1 89 ? 9.672 3.111 -18.307 1.00 96.62 89 VAL A CA 1
ATOM 742 C C . VAL A 1 89 ? 9.948 2.205 -19.506 1.00 96.62 89 VAL A C 1
ATOM 744 O O . VAL A 1 89 ? 10.184 2.727 -20.593 1.00 96.62 89 VAL A O 1
ATOM 747 N N . LEU A 1 90 ? 9.835 0.881 -19.361 1.00 96.56 90 LEU A N 1
ATOM 748 C CA . LEU A 1 90 ? 10.037 -0.075 -20.459 1.00 96.56 90 LEU A CA 1
ATOM 749 C C . LEU A 1 90 ? 9.065 0.155 -21.620 1.00 96.56 90 LEU A C 1
ATOM 751 O O . LEU A 1 90 ? 9.502 0.219 -22.768 1.00 96.56 90 LEU A O 1
ATOM 755 N N . ASN A 1 91 ? 7.788 0.410 -21.326 1.00 96.12 91 ASN A N 1
ATOM 756 C CA . ASN A 1 91 ? 6.797 0.818 -22.326 1.00 96.12 91 ASN A CA 1
ATOM 757 C C . ASN A 1 91 ? 7.245 2.060 -23.105 1.00 96.12 91 ASN A C 1
ATOM 759 O O . ASN A 1 91 ? 7.127 2.105 -24.326 1.00 96.12 91 ASN A O 1
ATOM 763 N N . THR A 1 92 ? 7.788 3.066 -22.420 1.00 96.31 92 THR A N 1
ATOM 764 C CA . THR A 1 92 ? 8.249 4.301 -23.070 1.00 96.31 92 THR A CA 1
ATOM 765 C C . THR A 1 92 ? 9.503 4.068 -23.915 1.00 96.31 92 THR A C 1
ATOM 767 O O . THR A 1 92 ? 9.630 4.630 -25.004 1.00 96.31 92 THR A O 1
ATOM 770 N N . LEU A 1 93 ? 10.441 3.259 -23.420 1.00 96.12 93 LEU A N 1
ATOM 771 C CA . LEU A 1 93 ? 11.728 3.049 -24.073 1.00 96.12 93 LEU A CA 1
ATOM 772 C C . LEU A 1 93 ? 11.638 2.090 -25.263 1.00 96.12 93 LEU A C 1
ATOM 774 O O . LEU A 1 93 ? 12.185 2.414 -26.315 1.00 96.12 93 LEU A O 1
ATOM 778 N N . SER A 1 94 ? 10.944 0.955 -25.121 1.00 93.38 94 SER A N 1
ATOM 779 C CA . SER A 1 94 ? 11.019 -0.146 -26.094 1.00 93.38 94 SER A CA 1
ATOM 780 C C . SER A 1 94 ? 9.737 -0.965 -26.304 1.00 93.38 94 SER A C 1
ATOM 782 O O . SER A 1 94 ? 9.547 -1.473 -27.404 1.00 93.38 94 SER A O 1
ATOM 784 N N . GLU A 1 95 ? 8.845 -1.098 -25.315 1.00 90.50 95 GLU A N 1
ATOM 785 C CA . GLU A 1 95 ? 7.737 -2.076 -25.389 1.00 90.50 95 GLU A CA 1
ATOM 786 C C . GLU A 1 95 ? 6.431 -1.531 -25.999 1.00 90.50 95 GLU A C 1
ATOM 788 O O . GLU A 1 95 ? 5.545 -2.308 -26.343 1.00 90.50 95 GLU A O 1
ATOM 793 N N . ASN A 1 96 ? 6.275 -0.211 -26.156 1.00 92.88 96 ASN A N 1
ATOM 794 C CA . ASN A 1 96 ? 5.086 0.348 -26.806 1.00 92.88 96 ASN A CA 1
ATOM 795 C C . ASN A 1 96 ? 5.154 0.171 -28.333 1.00 92.88 96 ASN A C 1
ATOM 797 O O . ASN A 1 96 ? 6.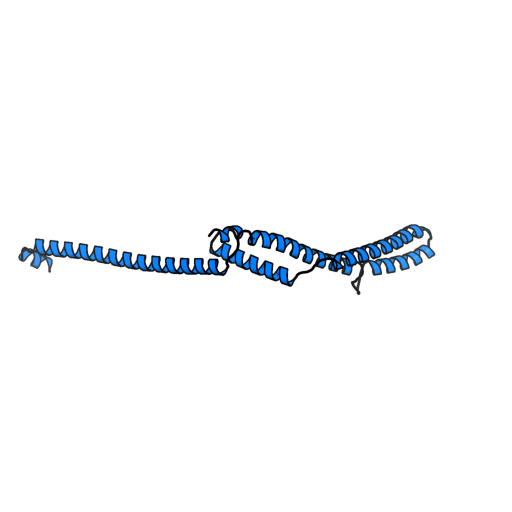006 0.773 -28.986 1.00 92.88 96 ASN A O 1
ATOM 801 N N . ASP A 1 97 ? 4.222 -0.606 -28.892 1.00 84.44 97 ASP A N 1
ATOM 802 C CA . ASP A 1 97 ? 4.129 -0.918 -30.326 1.00 84.44 97 ASP A CA 1
ATOM 803 C C . ASP A 1 97 ? 3.798 0.295 -31.219 1.00 84.44 97 ASP A C 1
ATOM 805 O O . ASP A 1 97 ? 4.122 0.292 -32.408 1.00 84.44 97 ASP A O 1
ATOM 809 N N . GLU A 1 98 ? 3.131 1.328 -30.691 1.00 87.00 98 GLU A N 1
ATOM 810 C CA . GLU A 1 98 ? 2.750 2.505 -31.485 1.00 87.00 98 GLU A CA 1
ATOM 811 C C . GLU A 1 98 ? 3.900 3.508 -31.601 1.00 87.00 98 GLU A C 1
ATOM 813 O O . GLU A 1 98 ? 4.222 3.979 -32.695 1.00 87.00 98 GLU A O 1
ATOM 818 N N . LEU A 1 99 ? 4.491 3.870 -30.460 1.00 90.12 99 LEU A N 1
ATOM 819 C CA . LEU A 1 99 ? 5.536 4.882 -30.342 1.00 90.12 99 LEU A CA 1
ATOM 820 C C . LEU A 1 99 ? 6.384 4.619 -29.097 1.00 90.12 99 LEU A C 1
ATOM 822 O O . LEU A 1 99 ? 5.894 4.719 -27.972 1.00 90.12 99 LEU A O 1
ATOM 826 N N . ASN A 1 100 ? 7.676 4.381 -29.306 1.00 95.75 100 ASN A N 1
ATOM 827 C CA . ASN A 1 100 ? 8.670 4.254 -28.243 1.00 95.75 100 ASN A CA 1
ATOM 828 C C . ASN A 1 100 ? 9.978 4.973 -28.626 1.00 95.75 100 ASN A C 1
ATOM 830 O O . ASN A 1 100 ? 10.175 5.365 -29.781 1.00 95.75 100 ASN A O 1
ATOM 834 N N . VAL A 1 101 ? 10.859 5.200 -27.651 1.00 96.62 101 VAL A N 1
ATOM 835 C CA . VAL A 1 101 ? 12.116 5.937 -27.872 1.00 96.62 101 VAL A CA 1
ATOM 836 C C . VAL A 1 101 ? 13.041 5.200 -28.843 1.00 96.62 101 VAL A C 1
ATOM 838 O O . VAL A 1 101 ? 13.605 5.844 -29.725 1.00 96.62 101 VAL A O 1
ATOM 841 N N . ASP A 1 102 ? 13.163 3.878 -28.724 1.00 95.56 102 ASP A N 1
ATOM 842 C CA . ASP A 1 102 ? 14.010 3.044 -29.586 1.00 95.56 102 ASP A CA 1
ATOM 843 C C . ASP A 1 102 ? 13.648 3.200 -31.078 1.00 95.56 102 ASP A C 1
ATOM 845 O O . ASP A 1 102 ? 14.470 3.624 -31.893 1.00 95.56 102 ASP A O 1
ATOM 849 N N . SER A 1 103 ? 12.377 3.002 -31.431 1.00 94.81 103 SER A N 1
ATOM 850 C CA . SER A 1 103 ? 11.854 3.162 -32.795 1.00 94.81 103 SER A CA 1
ATOM 851 C C . SER A 1 103 ? 11.986 4.595 -33.325 1.00 94.81 103 SER A C 1
ATOM 853 O O . SER A 1 103 ? 12.296 4.804 -34.504 1.00 94.81 103 SER A O 1
ATOM 855 N N . LEU A 1 104 ? 11.791 5.602 -32.466 1.00 96.19 104 LEU A N 1
ATOM 856 C CA . LEU A 1 104 ? 11.980 7.007 -32.824 1.00 96.19 104 LEU A CA 1
ATOM 857 C C . LEU A 1 104 ? 13.446 7.330 -33.121 1.00 96.19 104 LEU A C 1
ATOM 859 O O . LEU A 1 104 ? 13.721 8.048 -34.089 1.00 96.19 104 LEU A O 1
ATOM 863 N N . LEU A 1 105 ? 14.377 6.800 -32.326 1.00 96.12 105 LEU A N 1
ATOM 864 C CA . LEU A 1 105 ? 15.812 6.940 -32.557 1.00 96.12 105 LEU A CA 1
ATOM 865 C C . LEU A 1 105 ? 16.217 6.242 -33.853 1.00 96.12 105 LEU A C 1
ATOM 867 O O . LEU A 1 105 ? 16.824 6.892 -34.701 1.00 96.12 105 LEU A O 1
ATOM 871 N N . TYR A 1 106 ? 15.787 4.996 -34.074 1.00 95.44 106 TYR A N 1
ATOM 872 C CA . TYR A 1 106 ? 16.037 4.271 -35.325 1.00 95.44 106 TYR A CA 1
ATOM 873 C C . TYR A 1 106 ? 15.595 5.061 -36.560 1.00 95.44 106 TYR A C 1
ATOM 875 O O . TYR A 1 106 ? 16.373 5.239 -37.498 1.00 95.44 106 TYR A O 1
ATOM 883 N N . ARG A 1 107 ? 14.367 5.592 -36.561 1.00 95.94 107 ARG A N 1
ATOM 884 C CA . ARG A 1 107 ? 13.859 6.399 -37.683 1.00 95.94 107 ARG A CA 1
ATOM 885 C C . ARG A 1 107 ? 14.652 7.695 -37.869 1.00 95.94 107 ARG A C 1
ATOM 887 O O . ARG A 1 107 ? 14.864 8.138 -38.995 1.00 95.94 107 ARG A O 1
ATOM 894 N N . THR A 1 108 ? 15.065 8.327 -36.773 1.00 96.88 108 THR A N 1
ATOM 895 C CA . THR A 1 108 ? 15.855 9.566 -36.822 1.00 96.88 108 THR A CA 1
ATOM 896 C C . THR A 1 108 ? 17.250 9.305 -37.384 1.00 96.88 108 THR A C 1
ATOM 898 O O . THR A 1 108 ? 17.713 10.083 -38.213 1.00 96.88 108 THR A O 1
ATOM 901 N N . ILE A 1 109 ? 17.878 8.190 -36.998 1.00 97.50 109 ILE A N 1
ATOM 902 C CA . ILE A 1 109 ? 19.169 7.739 -37.526 1.00 97.50 109 ILE A CA 1
ATOM 903 C C . ILE A 1 109 ? 19.071 7.508 -39.036 1.00 97.50 109 ILE A C 1
ATOM 905 O O . ILE A 1 109 ? 19.884 8.064 -39.762 1.00 97.50 109 ILE A O 1
ATOM 909 N N . GLN A 1 110 ? 18.041 6.807 -39.529 1.00 97.38 110 GLN A N 1
ATOM 910 C CA . GLN A 1 110 ? 17.848 6.587 -40.974 1.00 97.38 110 GLN A CA 1
ATOM 911 C C . GLN A 1 110 ? 17.776 7.901 -41.768 1.00 97.38 110 GLN A C 1
ATOM 913 O O . GLN A 1 110 ? 18.453 8.066 -42.779 1.00 97.38 110 GLN A O 1
ATOM 918 N N . ASN A 1 111 ? 17.008 8.881 -41.283 1.00 96.94 111 ASN A N 1
ATOM 919 C CA . ASN A 1 111 ? 16.939 10.196 -41.929 1.00 96.94 111 ASN A CA 1
ATOM 920 C C . ASN A 1 111 ? 18.285 10.940 -41.868 1.00 96.94 111 ASN A C 1
ATOM 922 O O . ASN A 1 111 ? 18.632 11.690 -42.778 1.00 96.94 111 ASN A O 1
ATOM 926 N N . LEU A 1 112 ? 19.040 10.769 -40.782 1.00 96.31 112 LEU A N 1
ATOM 927 C CA . LEU A 1 112 ? 20.334 11.416 -40.603 1.00 96.31 112 LEU A CA 1
ATOM 928 C C . LEU A 1 112 ? 21.435 10.761 -41.450 1.00 96.31 112 LEU A C 1
ATOM 930 O O . LEU A 1 112 ? 22.343 11.460 -41.887 1.00 96.31 112 LEU A O 1
ATOM 934 N N . GLU A 1 113 ? 21.325 9.467 -41.754 1.00 96.81 113 GLU A N 1
ATOM 935 C CA . GLU A 1 113 ? 22.152 8.781 -42.755 1.00 96.81 113 GLU A CA 1
ATOM 936 C C . GLU A 1 113 ? 21.919 9.369 -44.155 1.00 96.81 113 GLU A C 1
ATOM 938 O O . GLU A 1 113 ? 22.880 9.650 -44.877 1.00 96.81 113 GLU A O 1
ATOM 943 N N . GLU A 1 114 ? 20.660 9.645 -44.523 1.00 97.06 114 GLU A N 1
ATOM 944 C CA . GLU A 1 114 ? 20.340 10.354 -45.769 1.00 97.06 114 GLU A CA 1
ATOM 945 C C . GLU A 1 114 ? 20.945 11.767 -45.780 1.00 97.06 114 GLU A C 1
ATOM 947 O O . GLU A 1 114 ? 21.569 12.159 -46.767 1.00 97.06 114 GLU A O 1
ATOM 952 N N . LEU A 1 115 ? 20.845 12.520 -44.678 1.00 96.19 115 LEU A N 1
ATOM 953 C CA . LEU A 1 115 ? 21.472 13.843 -44.564 1.00 96.19 115 LEU A CA 1
ATOM 954 C C . LEU A 1 115 ? 22.998 13.778 -44.660 1.00 96.19 115 LEU A C 1
ATOM 956 O O . LEU A 1 115 ? 23.589 14.582 -45.376 1.00 96.19 115 LEU A O 1
ATOM 960 N N . HIS A 1 116 ? 23.631 12.811 -43.997 1.00 95.88 116 HIS A N 1
ATOM 961 C CA . HIS A 1 116 ? 25.076 12.603 -44.065 1.00 95.88 116 HIS A CA 1
ATOM 962 C C . HIS A 1 116 ? 25.540 12.284 -45.495 1.00 95.88 116 HIS A C 1
ATOM 964 O O . HIS A 1 116 ? 26.589 12.760 -45.927 1.00 95.88 116 HIS A O 1
ATOM 970 N N . SER A 1 117 ? 24.731 11.550 -46.269 1.00 95.88 117 SER A N 1
ATOM 971 C CA . SER A 1 117 ? 25.020 11.275 -47.683 1.00 95.88 117 SER A CA 1
ATOM 972 C C . SER A 1 117 ? 25.007 12.534 -48.566 1.00 95.88 117 SER A C 1
ATOM 974 O O . SER A 1 117 ? 25.698 12.578 -49.586 1.00 95.88 117 SER A O 1
ATOM 976 N N . LEU A 1 118 ? 24.243 13.560 -48.171 1.00 96.56 118 LEU A N 1
ATOM 977 C CA . LEU A 1 118 ? 24.158 14.853 -48.857 1.00 96.56 118 LEU A CA 1
ATOM 978 C C . LEU A 1 118 ? 25.234 15.836 -48.379 1.00 96.56 118 LEU A C 1
ATOM 980 O O . LEU A 1 118 ? 25.779 16.586 -49.190 1.00 96.56 118 LEU A O 1
ATOM 984 N N . ASP A 1 119 ? 25.528 15.839 -47.080 1.00 96.06 119 ASP A N 1
ATOM 985 C CA . ASP A 1 119 ? 26.525 16.698 -46.450 1.00 96.06 119 ASP A CA 1
ATOM 986 C C . ASP A 1 119 ? 27.266 15.941 -45.325 1.00 96.06 119 ASP A C 1
ATOM 988 O O . ASP A 1 119 ? 26.688 15.669 -44.267 1.00 96.06 119 ASP A O 1
ATOM 992 N N . PRO A 1 120 ? 28.568 15.641 -45.494 1.00 95.12 120 PRO A N 1
ATOM 993 C CA . PRO A 1 120 ? 29.355 14.936 -44.485 1.00 95.12 120 PRO A CA 1
ATOM 994 C C . PRO A 1 120 ? 29.412 15.619 -43.110 1.00 95.12 120 PRO A C 1
ATOM 996 O O . PRO A 1 120 ? 29.700 14.949 -42.122 1.00 95.12 120 PRO A O 1
ATOM 999 N N . HIS A 1 121 ? 29.096 16.916 -42.991 1.00 96.25 121 HIS A N 1
ATOM 1000 C CA . HIS A 1 121 ? 29.099 17.617 -41.698 1.00 96.25 121 HIS A CA 1
ATOM 1001 C C . HIS A 1 121 ? 28.100 17.045 -40.673 1.00 96.25 121 HIS A C 1
ATOM 1003 O O . HIS A 1 121 ? 28.206 17.359 -39.488 1.00 96.25 121 HIS A O 1
ATOM 1009 N N . TYR A 1 122 ? 27.157 16.192 -41.087 1.00 96.06 122 TYR A N 1
ATOM 1010 C CA . TYR A 1 122 ? 26.236 15.498 -40.179 1.00 96.06 122 TYR A CA 1
ATOM 1011 C C . TYR A 1 122 ? 26.831 14.253 -39.484 1.00 96.06 122 TYR A C 1
ATOM 1013 O O . TYR A 1 122 ? 26.158 13.669 -38.635 1.00 96.06 122 TYR A O 1
ATOM 1021 N N . GLU A 1 123 ? 28.067 13.843 -39.797 1.00 95.88 123 GLU A N 1
ATOM 1022 C CA . GLU A 1 123 ? 28.688 12.600 -39.287 1.00 95.88 123 GLU A CA 1
ATOM 1023 C C . GLU A 1 123 ? 28.742 12.510 -37.754 1.00 95.88 123 GLU A C 1
ATOM 1025 O O . GLU A 1 123 ? 28.432 11.471 -37.168 1.00 95.88 123 GLU A O 1
ATOM 1030 N N . GLU A 1 124 ? 29.087 13.610 -37.082 1.00 97.25 124 GLU A N 1
ATOM 1031 C CA . GLU A 1 124 ? 29.189 13.639 -35.619 1.00 97.25 124 GLU A CA 1
ATOM 1032 C C . GLU A 1 124 ? 27.817 13.434 -34.958 1.00 97.25 124 GLU A C 1
ATOM 1034 O O . GLU A 1 124 ? 27.675 12.636 -34.033 1.00 97.25 124 GLU A O 1
ATOM 1039 N N . ALA A 1 125 ? 26.778 14.100 -35.476 1.00 96.50 125 ALA A N 1
ATOM 1040 C CA . ALA A 1 125 ? 25.407 13.937 -34.998 1.00 96.50 125 ALA A CA 1
ATOM 1041 C C . ALA A 1 125 ? 24.880 12.514 -35.244 1.00 96.50 125 ALA A C 1
ATOM 1043 O O . ALA A 1 125 ? 24.175 11.969 -34.394 1.00 96.50 125 ALA A O 1
ATOM 1044 N N . LEU A 1 126 ? 25.235 11.909 -36.385 1.00 97.19 126 LEU A N 1
ATOM 1045 C CA . LEU A 1 126 ? 24.881 10.527 -36.706 1.00 97.19 126 LEU A CA 1
ATOM 1046 C C . LEU A 1 126 ? 25.497 9.556 -35.700 1.00 97.19 126 LEU A C 1
ATOM 1048 O O . LEU A 1 126 ? 24.788 8.721 -35.141 1.00 97.19 126 LEU A O 1
ATOM 1052 N N . THR A 1 127 ? 26.787 9.729 -35.419 1.00 97.44 127 THR A N 1
ATOM 1053 C CA . THR A 1 127 ? 27.528 8.903 -34.460 1.00 97.44 127 THR A CA 1
ATOM 1054 C C . THR A 1 127 ? 26.927 9.029 -33.057 1.00 97.44 127 THR A C 1
ATOM 1056 O O . THR A 1 127 ? 26.616 8.020 -32.429 1.00 97.44 127 THR A O 1
ATOM 1059 N N . MET A 1 128 ? 26.650 10.257 -32.597 1.00 97.62 128 MET A N 1
ATOM 1060 C CA . MET A 1 128 ? 26.016 10.504 -31.296 1.00 97.62 128 MET A CA 1
ATOM 1061 C C . MET A 1 128 ? 24.647 9.821 -31.155 1.00 97.62 128 MET A C 1
ATOM 1063 O O . MET A 1 128 ? 24.342 9.271 -30.098 1.00 97.62 128 MET A O 1
ATOM 1067 N N . LEU A 1 129 ? 23.805 9.844 -32.196 1.00 97.56 129 LEU A N 1
ATOM 1068 C CA . LEU A 1 129 ? 22.495 9.186 -32.137 1.00 97.56 129 LEU A CA 1
ATOM 1069 C C . LEU A 1 129 ? 22.596 7.658 -32.195 1.00 97.56 129 LEU A C 1
ATOM 1071 O O . LEU A 1 129 ? 21.818 6.989 -31.517 1.00 97.56 129 LEU A O 1
ATOM 1075 N N . GLN A 1 130 ? 23.546 7.103 -32.951 1.00 96.94 130 GLN A N 1
ATOM 1076 C CA . GLN A 1 130 ? 23.810 5.661 -32.962 1.00 96.94 130 GLN A CA 1
ATOM 1077 C C . GLN A 1 130 ? 24.291 5.167 -31.590 1.00 96.94 130 GLN A C 1
ATOM 1079 O O . GLN A 1 130 ? 23.808 4.148 -31.100 1.00 96.94 130 GLN A O 1
ATOM 1084 N N . GLU A 1 131 ? 25.179 5.913 -30.929 1.00 97.81 131 GLU A N 1
ATOM 1085 C CA . GLU A 1 131 ? 25.603 5.619 -29.556 1.00 97.81 131 GLU A CA 1
ATOM 1086 C C . GLU A 1 131 ? 24.443 5.749 -28.562 1.00 97.81 131 GLU A C 1
ATOM 1088 O O . GLU A 1 131 ? 24.253 4.875 -27.716 1.00 97.81 131 GLU A O 1
ATOM 1093 N N . ALA A 1 132 ? 23.625 6.800 -28.681 1.00 97.31 132 ALA A N 1
ATOM 1094 C CA . ALA A 1 132 ? 22.456 6.991 -27.826 1.00 97.31 132 ALA A CA 1
ATOM 1095 C C . ALA A 1 132 ? 21.448 5.839 -27.954 1.00 97.31 132 ALA A C 1
ATOM 1097 O O . ALA A 1 132 ? 20.889 5.408 -26.948 1.00 97.31 132 ALA A O 1
ATOM 1098 N N . LEU A 1 133 ? 21.241 5.315 -29.165 1.00 97.06 133 LEU A N 1
ATOM 1099 C CA . LEU A 1 133 ? 20.393 4.148 -29.397 1.00 97.06 133 LEU A CA 1
ATOM 1100 C C . LEU A 1 133 ? 20.909 2.916 -28.642 1.00 97.06 133 LEU A C 1
ATOM 1102 O O . LEU A 1 133 ? 20.134 2.273 -27.939 1.00 97.06 133 LEU A O 1
ATOM 1106 N N . ILE A 1 134 ? 22.213 2.628 -28.724 1.00 97.25 134 ILE A N 1
ATOM 1107 C CA . ILE A 1 134 ? 22.830 1.515 -27.983 1.00 97.25 134 ILE A CA 1
ATOM 1108 C C . ILE A 1 134 ? 22.609 1.698 -26.476 1.00 97.25 134 ILE A C 1
ATOM 1110 O O . ILE A 1 134 ? 22.152 0.777 -25.803 1.00 97.25 134 ILE A O 1
ATOM 1114 N N . GLN A 1 135 ? 22.849 2.903 -25.952 1.00 97.50 135 GLN A N 1
ATOM 1115 C CA . GLN A 1 135 ? 22.663 3.201 -24.528 1.00 97.50 135 GLN A CA 1
ATOM 1116 C C . GLN A 1 135 ? 21.207 3.043 -24.071 1.00 97.50 135 GLN A C 1
ATOM 1118 O O . GLN A 1 135 ? 20.948 2.544 -22.977 1.00 97.50 135 GLN A O 1
ATOM 1123 N N . VAL A 1 136 ? 20.237 3.433 -24.903 1.00 96.69 136 VAL A N 1
ATOM 1124 C CA . VAL A 1 136 ? 18.809 3.232 -24.614 1.00 96.69 136 VAL A CA 1
ATOM 1125 C C . VAL A 1 136 ? 18.458 1.744 -24.566 1.00 96.69 136 VAL A C 1
ATOM 1127 O O . VAL A 1 136 ? 17.714 1.326 -23.675 1.00 96.69 136 VAL A O 1
ATOM 1130 N N . GLN A 1 137 ? 19.001 0.936 -25.476 1.00 96.69 137 GLN A N 1
ATOM 1131 C CA . GLN A 1 137 ? 18.773 -0.511 -25.504 1.00 96.69 137 GLN A CA 1
ATOM 1132 C C . GLN A 1 137 ? 19.393 -1.210 -24.289 1.00 96.69 137 GLN A C 1
ATOM 1134 O O . GLN A 1 137 ? 18.730 -2.022 -23.643 1.00 96.69 137 GLN A O 1
ATOM 1139 N N . GLU A 1 138 ? 20.627 -0.852 -23.928 1.00 97.44 138 GLU A N 1
ATOM 1140 C CA . GLU A 1 138 ? 21.309 -1.372 -22.738 1.00 97.44 138 GLU A CA 1
ATOM 1141 C C . GLU A 1 138 ? 20.555 -0.999 -21.455 1.00 97.44 138 GLU A C 1
ATOM 1143 O O . GLU A 1 138 ? 20.264 -1.871 -20.635 1.00 97.44 138 GLU A O 1
ATOM 1148 N N . ALA A 1 139 ? 20.151 0.267 -21.312 1.00 96.94 139 ALA A N 1
ATOM 1149 C CA . ALA A 1 139 ? 19.358 0.718 -20.172 1.00 96.94 139 ALA A CA 1
ATOM 1150 C C . ALA A 1 139 ? 18.003 -0.002 -20.089 1.00 96.94 139 ALA A C 1
ATOM 1152 O O . ALA A 1 139 ? 17.584 -0.396 -19.002 1.00 96.94 139 ALA A O 1
ATOM 1153 N N . SER A 1 140 ? 17.330 -0.215 -21.224 1.00 96.88 140 SER A N 1
ATOM 1154 C CA . SER A 1 140 ? 16.067 -0.965 -21.273 1.00 96.88 140 SER A CA 1
ATOM 1155 C C . SER A 1 140 ? 16.262 -2.407 -20.800 1.00 96.88 140 SER A C 1
ATOM 1157 O O . SER A 1 140 ? 15.509 -2.881 -19.952 1.00 96.88 140 SER A O 1
ATOM 1159 N N . SER A 1 141 ? 17.311 -3.085 -21.276 1.00 96.56 141 SER A N 1
ATOM 1160 C CA . SER A 1 141 ? 17.636 -4.451 -20.851 1.00 96.56 141 SER A CA 1
ATOM 1161 C C . SER A 1 141 ? 17.963 -4.534 -19.356 1.00 96.56 141 SER A C 1
ATOM 1163 O O . SER A 1 141 ? 17.533 -5.473 -18.685 1.00 96.56 141 SER A O 1
ATOM 1165 N N . GLU A 1 142 ? 18.710 -3.567 -18.820 1.00 96.31 142 GLU A N 1
ATOM 1166 C CA . GLU A 1 142 ? 19.052 -3.518 -17.395 1.00 96.31 142 GLU A CA 1
ATOM 1167 C C . GLU A 1 142 ? 17.797 -3.313 -16.534 1.00 96.31 142 GLU A C 1
ATOM 1169 O O . GLU A 1 142 ? 17.587 -4.029 -15.555 1.00 96.31 142 GLU A O 1
ATOM 1174 N N . ILE A 1 143 ? 16.910 -2.392 -16.925 1.00 95.44 143 ILE A N 1
ATOM 1175 C CA . ILE A 1 143 ? 15.643 -2.141 -16.221 1.00 95.44 143 ILE A CA 1
ATOM 1176 C C . ILE A 1 143 ? 14.751 -3.383 -16.248 1.00 95.44 143 ILE A C 1
ATOM 1178 O O . ILE A 1 143 ? 14.147 -3.720 -15.229 1.00 95.44 143 ILE A O 1
ATOM 1182 N N . GLN A 1 144 ? 14.696 -4.094 -17.374 1.00 94.56 144 GLN A N 1
ATOM 1183 C CA . GLN A 1 144 ? 13.945 -5.341 -17.488 1.00 94.56 144 GLN A CA 1
ATOM 1184 C C . GLN A 1 144 ? 14.491 -6.418 -16.543 1.00 94.56 144 GLN A C 1
ATOM 1186 O O . GLN A 1 144 ? 13.723 -7.075 -15.838 1.00 94.56 144 GLN A O 1
ATOM 1191 N N . HIS A 1 145 ? 15.816 -6.568 -16.470 1.00 94.31 145 HIS A N 1
ATOM 1192 C CA . HIS A 1 145 ? 16.456 -7.508 -15.553 1.00 94.31 145 HIS A CA 1
ATOM 1193 C C . HIS A 1 145 ? 16.211 -7.140 -14.082 1.00 94.31 145 HIS A C 1
ATOM 1195 O O . HIS A 1 145 ? 15.881 -8.005 -13.270 1.00 94.31 145 HIS A O 1
ATOM 1201 N N . LEU A 1 146 ? 16.333 -5.861 -13.722 1.00 91.50 146 LEU A N 1
ATOM 1202 C CA . LEU A 1 146 ? 16.049 -5.385 -12.368 1.00 91.50 146 LEU A CA 1
ATOM 1203 C C . LEU A 1 146 ? 14.580 -5.608 -11.994 1.00 91.50 146 LEU A C 1
ATOM 1205 O O . LEU A 1 146 ? 14.304 -6.115 -10.909 1.00 91.50 146 LEU A O 1
ATOM 1209 N N . SER A 1 147 ? 13.652 -5.304 -12.904 1.00 92.31 147 SER A N 1
ATOM 1210 C CA . SER A 1 147 ? 12.215 -5.491 -12.691 1.00 92.31 147 SER A CA 1
ATOM 1211 C C . SER A 1 147 ? 11.836 -6.958 -12.496 1.00 92.31 147 SER A C 1
ATOM 1213 O O . SER A 1 147 ? 11.039 -7.264 -11.612 1.00 92.31 147 SER A O 1
ATOM 1215 N N . ALA A 1 148 ? 12.452 -7.875 -13.247 1.00 88.62 148 ALA A N 1
ATOM 1216 C CA . ALA A 1 148 ? 12.214 -9.312 -13.113 1.00 88.62 148 ALA A CA 1
ATOM 1217 C C . ALA A 1 148 ? 12.647 -9.887 -11.749 1.00 88.62 148 ALA A C 1
ATOM 1219 O O . ALA A 1 148 ? 12.161 -10.943 -11.347 1.00 88.62 148 ALA A O 1
ATOM 1220 N N . ASN A 1 149 ? 13.550 -9.202 -11.040 1.00 88.31 149 ASN A N 1
ATOM 1221 C CA . ASN A 1 149 ? 14.036 -9.605 -9.720 1.00 88.31 149 ASN A CA 1
ATOM 1222 C C . ASN A 1 149 ? 13.225 -9.002 -8.558 1.00 88.31 149 ASN A C 1
ATOM 1224 O O . ASN A 1 149 ? 13.516 -9.306 -7.400 1.00 88.31 149 ASN A O 1
ATOM 1228 N N . ILE A 1 150 ? 12.231 -8.151 -8.833 1.00 88.44 150 ILE A N 1
ATOM 1229 C CA . ILE A 1 150 ? 11.363 -7.594 -7.792 1.00 88.44 150 ILE A CA 1
ATOM 1230 C C . ILE A 1 150 ? 10.410 -8.690 -7.309 1.00 88.44 150 ILE A C 1
ATOM 1232 O O . ILE A 1 150 ? 9.573 -9.188 -8.062 1.00 88.44 150 ILE A O 1
ATOM 1236 N N . GLU A 1 151 ? 10.516 -9.056 -6.033 1.00 80.38 151 GLU A N 1
ATOM 1237 C CA . GLU A 1 151 ? 9.586 -9.992 -5.410 1.00 80.38 151 GLU A CA 1
ATOM 1238 C C . GLU A 1 151 ? 8.222 -9.316 -5.214 1.00 80.38 151 GLU A C 1
ATOM 1240 O O . GLU A 1 151 ? 8.081 -8.349 -4.465 1.00 80.38 151 GLU A O 1
ATOM 1245 N N . GLN A 1 152 ? 7.202 -9.829 -5.899 1.00 79.94 152 GLN A N 1
ATOM 1246 C CA . GLN A 1 152 ? 5.833 -9.344 -5.774 1.00 79.94 152 GLN A CA 1
ATOM 1247 C C . GLN A 1 152 ? 5.020 -10.282 -4.890 1.00 79.94 152 GLN A C 1
ATOM 1249 O O . GLN A 1 152 ? 4.895 -11.474 -5.173 1.00 79.94 152 GLN A O 1
ATOM 1254 N N . ALA A 1 153 ? 4.391 -9.724 -3.858 1.00 87.81 153 ALA A N 1
ATOM 1255 C CA . ALA A 1 153 ? 3.455 -10.449 -3.006 1.00 87.81 153 ALA A CA 1
ATOM 1256 C C . ALA A 1 153 ? 2.112 -9.696 -2.905 1.00 87.81 153 ALA A C 1
ATOM 1258 O O . ALA A 1 153 ? 1.746 -9.232 -1.826 1.00 87.81 153 ALA A O 1
ATOM 1259 N N . PRO A 1 154 ? 1.348 -9.574 -4.012 1.00 86.19 154 PRO A N 1
ATOM 1260 C CA . PRO A 1 154 ? 0.126 -8.761 -4.059 1.00 86.19 154 PRO A CA 1
ATOM 1261 C C . PRO A 1 154 ? -0.948 -9.256 -3.085 1.00 86.19 154 PRO A C 1
ATOM 1263 O O . PRO A 1 154 ? -1.617 -8.468 -2.425 1.00 86.19 154 PRO A O 1
ATOM 1266 N N . TYR A 1 155 ? -1.069 -10.577 -2.931 1.00 90.81 155 TYR A N 1
ATOM 1267 C CA . TYR A 1 155 ? -1.980 -11.170 -1.954 1.00 90.81 155 TYR A CA 1
ATOM 1268 C C . TYR A 1 155 ? -1.586 -10.802 -0.515 1.00 90.81 155 TYR A C 1
ATOM 1270 O O . TYR A 1 155 ? -2.444 -10.472 0.298 1.00 90.81 155 TYR A O 1
ATOM 1278 N N . ARG A 1 156 ? -0.280 -10.788 -0.212 1.00 91.94 156 ARG A N 1
ATOM 1279 C CA . ARG A 1 156 ? 0.223 -10.413 1.113 1.00 91.94 156 ARG A CA 1
ATOM 1280 C C . ARG A 1 156 ? 0.010 -8.928 1.399 1.00 91.94 156 ARG A C 1
ATOM 1282 O O . ARG A 1 156 ? -0.402 -8.593 2.503 1.00 91.94 156 ARG A O 1
ATOM 1289 N N . LEU A 1 157 ? 0.240 -8.061 0.411 1.00 91.62 157 LEU A N 1
ATOM 1290 C CA . LEU A 1 157 ? -0.029 -6.626 0.530 1.00 91.62 157 LEU A CA 1
ATOM 1291 C C . LEU A 1 157 ? -1.498 -6.383 0.896 1.00 91.62 157 LEU A C 1
ATOM 1293 O O . LEU A 1 157 ? -1.777 -5.688 1.867 1.00 91.62 157 LEU A O 1
ATOM 1297 N N . GLN A 1 158 ? -2.423 -7.049 0.200 1.00 92.75 158 GLN A N 1
ATOM 1298 C CA . GLN A 1 158 ? -3.853 -6.947 0.484 1.00 92.75 158 GLN A CA 1
ATOM 1299 C C . GLN A 1 158 ? -4.217 -7.444 1.897 1.00 92.75 158 GLN A C 1
ATOM 1301 O O . GLN A 1 158 ? -5.041 -6.826 2.574 1.00 92.75 158 GLN A O 1
ATOM 1306 N N . GLU A 1 159 ? -3.620 -8.547 2.365 1.00 94.88 159 GLU A N 1
ATOM 1307 C CA . GLU A 1 159 ? -3.822 -9.032 3.739 1.00 94.88 159 GLU A CA 1
ATOM 1308 C C . GLU A 1 159 ? -3.365 -8.002 4.780 1.00 94.88 159 GLU A C 1
ATOM 1310 O O . GLU A 1 159 ? -4.090 -7.729 5.743 1.00 94.88 159 GLU A O 1
ATOM 1315 N N . VAL A 1 160 ? -2.180 -7.419 4.577 1.00 95.00 160 VAL A N 1
ATOM 1316 C CA . VAL A 1 160 ? -1.604 -6.401 5.464 1.00 95.00 160 VAL A CA 1
ATOM 1317 C C . VAL A 1 160 ? -2.483 -5.150 5.480 1.00 95.00 160 VAL A C 1
ATOM 1319 O O . VAL A 1 160 ? -2.876 -4.698 6.556 1.00 95.00 160 VAL A O 1
ATOM 1322 N N . GLU A 1 161 ? -2.891 -4.643 4.315 1.00 94.50 161 GLU A N 1
ATOM 1323 C CA . GLU A 1 161 ? -3.805 -3.501 4.198 1.00 94.50 161 GLU A CA 1
ATOM 1324 C C . GLU A 1 161 ? -5.137 -3.748 4.911 1.00 94.50 161 GLU A C 1
ATOM 1326 O O . GLU A 1 161 ? -5.644 -2.878 5.626 1.00 94.50 161 GLU A O 1
ATOM 1331 N N . GLN A 1 162 ? -5.711 -4.944 4.756 1.00 95.50 162 GLN A N 1
ATOM 1332 C CA . GLN A 1 162 ? -6.963 -5.300 5.411 1.00 95.50 162 GLN A CA 1
ATOM 1333 C C . GLN A 1 162 ? -6.803 -5.333 6.937 1.00 95.50 162 GLN A C 1
ATOM 1335 O O . GLN A 1 162 ? -7.646 -4.781 7.653 1.00 95.50 162 GLN A O 1
ATOM 1340 N N . ARG A 1 163 ? -5.727 -5.949 7.444 1.00 95.94 163 ARG A N 1
ATOM 1341 C CA . ARG A 1 163 ? -5.436 -6.046 8.883 1.00 95.94 163 ARG A CA 1
ATOM 1342 C C . ARG A 1 163 ? -5.180 -4.662 9.494 1.00 95.94 163 ARG A C 1
ATOM 1344 O O . ARG A 1 163 ? -5.793 -4.324 10.509 1.00 95.94 163 ARG A O 1
ATOM 1351 N N . MET A 1 164 ? -4.372 -3.825 8.841 1.00 95.50 164 MET A N 1
ATOM 1352 C CA . MET A 1 164 ? -4.133 -2.432 9.247 1.00 95.50 164 MET A CA 1
ATOM 1353 C C . MET A 1 164 ? -5.413 -1.590 9.186 1.00 95.50 164 MET A C 1
ATOM 1355 O O . MET A 1 164 ? -5.694 -0.806 10.094 1.00 95.50 164 MET A O 1
ATOM 1359 N N . GLY A 1 165 ? -6.238 -1.773 8.152 1.00 94.81 165 GLY A N 1
ATOM 1360 C CA . GLY A 1 165 ? -7.517 -1.083 8.002 1.00 94.81 165 GLY A CA 1
ATOM 1361 C C . GLY A 1 165 ? -8.494 -1.398 9.137 1.00 94.81 165 GLY A C 1
ATOM 1362 O O . GLY A 1 165 ? -9.143 -0.489 9.662 1.00 94.81 165 GLY A O 1
ATOM 1363 N N . GLN A 1 166 ? -8.565 -2.661 9.564 1.00 94.44 166 GLN A N 1
ATOM 1364 C CA . GLN A 1 166 ? -9.346 -3.074 10.734 1.00 94.44 166 GLN A CA 1
ATOM 1365 C C . GLN A 1 166 ? -8.821 -2.430 12.025 1.00 94.44 166 GLN A C 1
ATOM 1367 O O . GLN A 1 166 ? -9.618 -1.869 12.783 1.00 94.44 166 GLN A O 1
ATOM 1372 N N . ALA A 1 167 ? -7.497 -2.418 12.236 1.00 94.12 167 ALA A N 1
ATOM 1373 C CA . ALA A 1 167 ? -6.884 -1.734 13.377 1.00 94.12 167 ALA A CA 1
ATOM 1374 C C . ALA A 1 167 ? -7.254 -0.242 13.389 1.00 94.12 167 ALA A C 1
ATOM 1376 O O . ALA A 1 167 ? -7.753 0.274 14.384 1.00 94.12 167 ALA A O 1
ATOM 1377 N N . LEU A 1 168 ? -7.121 0.461 12.262 1.00 94.19 168 LEU A N 1
ATOM 1378 C CA . LEU A 1 168 ? -7.465 1.883 12.165 1.00 94.19 168 LEU A CA 1
ATOM 1379 C C . LEU A 1 168 ? -8.946 2.164 12.452 1.00 94.19 168 LEU A C 1
ATOM 1381 O O . LEU A 1 168 ? -9.277 3.180 13.069 1.00 94.19 168 LEU A O 1
ATOM 1385 N N . GLN A 1 169 ? -9.853 1.288 12.014 1.00 93.88 169 GLN A N 1
ATOM 1386 C CA . GLN A 1 169 ? -11.280 1.423 12.309 1.00 93.88 169 GLN A CA 1
ATOM 1387 C C . GLN A 1 169 ? -11.567 1.285 13.807 1.00 93.88 169 GLN A C 1
ATOM 1389 O O . GLN A 1 169 ? -12.306 2.105 14.356 1.00 93.88 169 GLN A O 1
ATOM 1394 N N . LEU A 1 170 ? -10.961 0.299 14.472 1.00 92.75 170 LEU A N 1
ATOM 1395 C CA . LEU A 1 170 ? -11.080 0.116 15.919 1.00 92.75 170 LEU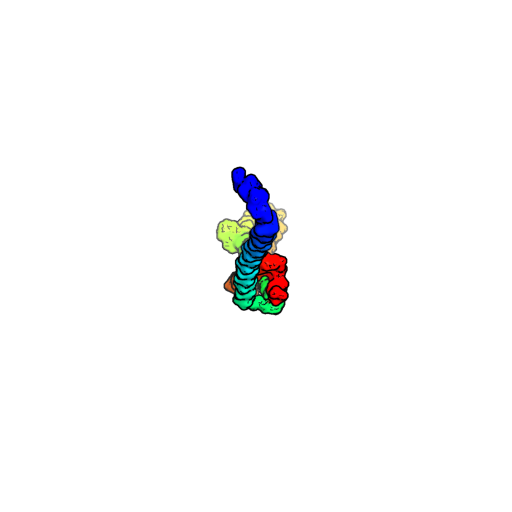 A CA 1
ATOM 1396 C C . LEU A 1 170 ? -10.475 1.296 16.682 1.00 92.75 170 LEU A C 1
ATOM 1398 O O . LEU A 1 170 ? -11.143 1.893 17.522 1.00 92.75 170 LEU A O 1
ATOM 1402 N N . ALA A 1 171 ? -9.276 1.737 16.313 1.00 92.44 171 ALA A N 1
ATOM 1403 C CA . ALA A 1 171 ? -8.626 2.899 16.918 1.00 92.44 171 ALA A CA 1
ATOM 1404 C C . ALA A 1 171 ? -9.516 4.147 16.871 1.00 92.44 171 ALA A C 1
ATOM 1406 O O . ALA A 1 171 ? -9.681 4.840 17.875 1.00 92.44 171 ALA A O 1
ATOM 1407 N N . ARG A 1 172 ? -10.191 4.389 15.739 1.00 92.69 172 ARG A N 1
ATOM 1408 C CA . ARG A 1 172 ? -11.159 5.490 15.604 1.00 92.69 172 ARG A CA 1
ATOM 1409 C C . ARG A 1 172 ? -12.385 5.321 16.502 1.00 92.69 172 ARG A C 1
ATOM 1411 O O . ARG A 1 172 ? -12.845 6.314 17.060 1.00 92.69 172 ARG A O 1
ATOM 1418 N N . LYS A 1 173 ? -12.917 4.102 16.657 1.00 91.94 173 LYS A N 1
ATOM 1419 C CA . LYS A 1 173 ? -14.059 3.830 17.555 1.00 91.94 173 LYS A CA 1
ATOM 1420 C C . LYS A 1 173 ? -13.712 4.080 19.023 1.00 91.94 173 LYS A C 1
ATOM 1422 O O . LYS A 1 173 ? -14.557 4.577 19.764 1.00 91.94 173 LYS A O 1
ATOM 1427 N N . HIS A 1 174 ? -12.483 3.762 19.421 1.00 89.88 174 HIS A N 1
ATOM 1428 C CA . HIS A 1 174 ? -11.996 3.903 20.795 1.00 89.88 174 HIS A CA 1
ATOM 1429 C C . HIS A 1 174 ? -11.241 5.219 21.051 1.00 89.88 174 HIS A C 1
ATOM 1431 O O . HIS A 1 174 ? -10.870 5.502 22.187 1.00 89.88 174 HIS A O 1
ATOM 1437 N N . ASN A 1 175 ? -11.080 6.057 20.021 1.00 91.19 175 ASN A N 1
ATOM 1438 C CA . ASN A 1 175 ? -10.399 7.352 20.064 1.00 91.19 175 ASN A CA 1
ATOM 1439 C C . ASN A 1 175 ? -8.952 7.277 20.594 1.00 91.19 175 ASN A C 1
ATOM 1441 O O . ASN A 1 175 ? -8.520 8.129 21.372 1.00 91.19 175 ASN A O 1
ATOM 1445 N N . VAL A 1 176 ? -8.218 6.257 20.151 1.00 92.38 176 VAL A N 1
ATOM 1446 C CA . VAL A 1 176 ? -6.791 6.033 20.435 1.00 92.38 176 VAL A CA 1
ATOM 1447 C C . VAL A 1 176 ? -6.013 5.882 19.132 1.00 92.38 176 VAL A C 1
ATOM 1449 O O . VAL A 1 176 ? -6.606 5.796 18.053 1.00 92.38 176 VAL A O 1
ATOM 1452 N N . LYS A 1 177 ? -4.682 5.839 19.202 1.00 88.62 177 LYS A N 1
ATOM 1453 C CA . LYS A 1 177 ? -3.874 5.430 18.046 1.00 88.62 177 LYS A CA 1
ATOM 1454 C C . LYS A 1 177 ? -3.971 3.921 17.820 1.00 88.62 177 LYS A C 1
ATOM 1456 O O . LYS A 1 177 ? -4.217 3.166 18.754 1.00 88.62 177 LYS A O 1
ATOM 1461 N N . ALA A 1 178 ? -3.740 3.472 16.586 1.00 87.88 178 ALA A N 1
ATOM 1462 C CA . ALA A 1 178 ? -3.762 2.044 16.257 1.00 87.88 178 ALA A CA 1
ATOM 1463 C C . ALA A 1 178 ? -2.692 1.242 17.013 1.00 87.88 178 ALA A C 1
ATOM 1465 O O . ALA A 1 178 ? -2.985 0.157 17.499 1.00 87.88 178 ALA A O 1
ATOM 1466 N N . GLU A 1 179 ? -1.509 1.822 17.215 1.00 87.12 179 GLU A N 1
ATOM 1467 C CA . GLU A 1 179 ? -0.443 1.257 18.059 1.00 87.12 179 GLU A CA 1
ATOM 1468 C C . GLU A 1 179 ? -0.865 1.083 19.527 1.00 87.12 179 GLU A C 1
ATOM 1470 O O . GLU A 1 179 ? -0.397 0.183 20.217 1.00 87.12 179 GLU A O 1
ATOM 1475 N N . GLU A 1 180 ? -1.768 1.937 20.013 1.00 87.38 180 GLU A N 1
ATOM 1476 C CA . GLU A 1 180 ? -2.208 1.956 21.410 1.00 87.38 180 GLU A CA 1
ATOM 1477 C C . GLU A 1 180 ? -3.392 1.004 21.659 1.00 87.38 18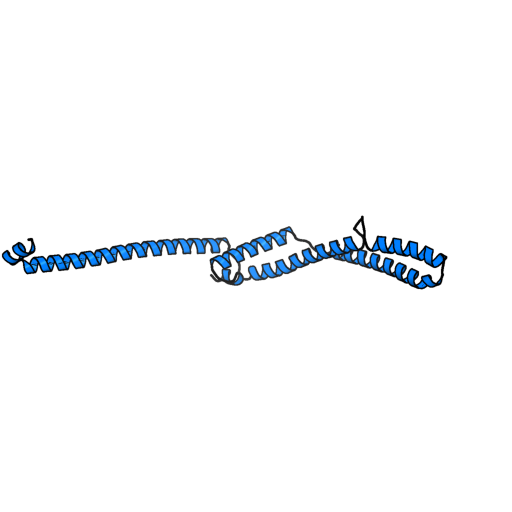0 GLU A C 1
ATOM 1479 O O . GLU A 1 180 ? -3.743 0.770 22.813 1.00 87.38 180 GLU A O 1
ATOM 1484 N N . LEU A 1 181 ? -3.991 0.414 20.614 1.00 87.12 181 LEU A N 1
ATOM 1485 C CA . LEU A 1 181 ? -5.141 -0.495 20.747 1.00 87.12 181 LEU A CA 1
ATOM 1486 C C . LEU A 1 181 ? -4.860 -1.707 21.631 1.00 87.12 181 LEU A C 1
ATOM 1488 O O . LEU A 1 181 ? -5.754 -2.139 22.345 1.00 87.12 181 LEU A O 1
ATOM 1492 N N . VAL A 1 182 ? -3.635 -2.236 21.592 1.00 86.12 182 VAL A N 1
ATOM 1493 C CA . VAL A 1 182 ? -3.221 -3.398 22.402 1.00 86.12 182 VAL A CA 1
ATOM 1494 C C . VAL A 1 182 ? -3.235 -3.073 23.900 1.00 86.12 182 VAL A C 1
ATOM 1496 O O . VAL A 1 182 ? -3.311 -3.968 24.735 1.00 86.12 182 VAL A O 1
ATOM 1499 N N . SER A 1 183 ? -3.136 -1.787 24.251 1.00 83.44 183 SER A N 1
ATOM 1500 C CA . SER A 1 183 ? -3.058 -1.325 25.640 1.00 83.44 183 SER A CA 1
ATOM 1501 C C . SER A 1 183 ? -4.410 -0.976 26.275 1.00 83.44 183 SER A C 1
ATOM 1503 O O . SER A 1 183 ? -4.436 -0.641 27.462 1.00 83.44 183 SER A O 1
ATOM 1505 N N . LEU A 1 184 ? -5.501 -1.020 25.499 1.00 80.88 184 LEU A N 1
ATOM 1506 C CA . LEU A 1 184 ? -6.875 -0.767 25.957 1.00 80.88 184 LEU A CA 1
ATOM 1507 C C . LEU A 1 184 ? -7.496 -1.987 26.642 1.00 80.88 184 LEU A C 1
ATOM 1509 O O . LEU A 1 184 ? -8.215 -1.757 27.644 1.00 80.88 184 LEU A O 1
#

Foldseek 3Di:
DVVVVCVVVVCVVVVVVVVVVVVVVVVVVVVVVVVVVVVVVVVVVVVVVVVLVVLLVVLVQDQCNLVVLVVVLVLQVVLVVLLVVLVVLLCQDPVVPPDHVLVVLVVVLVVLVVVCVVPVVSVVVSVVSVVVSVVSVVVSVVSVVVSVPRDHDPVVSVVSCVSNVSLCVSCVVVVHDSNCSNVD

Secondary structure (DSSP, 8-state):
-HHHHHHHTT-HHHHHHHHHHHHHHHHHHHHHHHHHHHHHHHHHHHHHHHHHHHHHHHH-PPTTHHHHHHHHHHHHHHHHHHHHHHHHHHIIIII-SS--HHHHHHHHHHHHHHHHHH-GGGHHHHHHHHHHHHHHHHHHHHHHHHHHT----HHHHHHHHHHHHHHHHHHHHHTS-GGGGGG-

InterPro domains:
  IPR004604 DNA recombination/repair protein RecN [PTHR11059] (1-182)
  IPR027417 P-loop containing nucleoside triphosphate hydrolase [SSF52540] (1-76)

Sequence (184 aa):
QLTLLDQYCANNELLANVQKQYRQWKTLQQQVNTFKQRCAENEAKKQLLQYQVEELDQFALQENEYADLEEEYHRLANSEELTSLSQSVLNTLSENDELNVDSLLYRTIQNLEELHSLDPHYEEALTMLQEALIQVQEASSEIQHLSANIEQAPYRLQEVEQRMGQALQLARKHNVKAEELVSL